Protein AF-A0A9D4HZN7-F1 (afdb_monomer_lite)

Secondary structure (DSSP, 8-state):
--HHHHGGG-S---S-S----B---STTS--------EEEEEESSEEEE--SEEES-EEEEEESSEEEE--SEEES-EEEEEESSEEEE--SEEES-EEEEEESSEEEE--SEEES-EEEEEEEEEEE--SEEES-EEEEEEEEEEEE--SEEES-EEEEEESSEEEE--SEEES-EEEEEESSEEEE--SEEES-EEEEEESSEEEEEESEEES-EEEEEESSEEEEEES-EES-EEEEEESSEEEEEEEEEES-EEEEEESSEEEEEEEEEES---EEEESSS-EEE--B--SSPP-EEE-TT-EE-----SSSPP-EEEPTT-EEPPP---

Radius of gyration: 26.32 Å; chains: 1; bounding box: 61×37×88 Å

Sequence (334 aa):
MSMSELAQYLPQLNNRDFSRISISELDRHSPQLDIQDTFGMSMSRWLDIRRSSIFGTSAECRCQSWLSFRPSSIFGTLSECRCHIWLDIRPRSMFGTSAECRCQSWLDIRPSSIFRTSAECRCKMAHIRPSSIFGTSAEYRNQSWLSFRPSSIFGTLSECRLQIWLDIRPSSIFGTSAECRCQSWLDIRPSSIFRTSAECRCQRWLDIRRSSIFGTNSECRCQSRLDIRPSSIIGTFAECRCQSWLNIRLSSIIGTFPEYRCQSWIDIRPSSIFRTRSECRCQDGSIFAVARYSGLVPNLDVRAGSAFAPARYSGLYPNVDFRSGSTFAPDRYS

Structure (mmCIF, N/CA/C/O backbone):
data_AF-A0A9D4HZN7-F1
#
_entry.id   AF-A0A9D4HZN7-F1
#
loop_
_atom_site.group_PDB
_atom_site.id
_atom_site.type_symbol
_atom_site.label_atom_id
_atom_site.label_alt_id
_atom_site.label_comp_id
_atom_site.label_asym_id
_atom_site.label_entity_id
_atom_site.label_seq_id
_atom_site.pdbx_PDB_ins_code
_atom_site.Cartn_x
_atom_site.Cartn_y
_atom_site.Cartn_z
_atom_site.occupancy
_atom_site.B_iso_or_equiv
_atom_site.auth_seq_id
_atom_site.auth_comp_id
_atom_site.auth_asym_id
_atom_site.auth_atom_id
_atom_site.pdbx_PDB_model_num
ATOM 1 N N . MET A 1 1 ? -19.963 7.140 44.402 1.00 38.25 1 MET A N 1
ATOM 2 C CA . MET A 1 1 ? -20.070 5.672 44.480 1.00 38.25 1 MET A CA 1
ATOM 3 C C . MET A 1 1 ? -18.675 5.161 44.777 1.00 38.25 1 MET A C 1
ATOM 5 O O . MET A 1 1 ? -17.787 5.338 43.947 1.00 38.25 1 MET A O 1
ATOM 9 N N . SER A 1 2 ? -18.426 4.735 46.011 1.00 28.44 2 SER A N 1
ATOM 10 C CA . SER A 1 2 ? -17.087 4.339 46.464 1.00 28.44 2 SER A CA 1
ATOM 11 C C . SER A 1 2 ? -16.771 2.906 46.027 1.00 28.44 2 SER A C 1
ATOM 13 O O . SER A 1 2 ? -17.668 2.089 45.847 1.00 28.44 2 SER A O 1
ATOM 15 N N . MET A 1 3 ? -15.480 2.579 45.899 1.00 27.20 3 MET A N 1
ATOM 16 C CA . MET A 1 3 ? -14.966 1.233 45.570 1.00 27.20 3 MET A CA 1
ATOM 17 C C . MET A 1 3 ? -15.541 0.100 46.444 1.00 27.20 3 MET A C 1
ATOM 19 O O . MET A 1 3 ? -15.553 -1.057 46.030 1.00 27.20 3 MET A O 1
ATOM 23 N N . SER A 1 4 ? -16.055 0.425 47.632 1.00 32.47 4 SER A N 1
ATOM 24 C CA . SER A 1 4 ? -16.733 -0.511 48.532 1.00 32.47 4 SER A CA 1
ATOM 25 C C . SER A 1 4 ? -18.094 -1.002 48.018 1.00 32.47 4 SER A C 1
ATOM 27 O O . SER A 1 4 ? -18.494 -2.110 48.360 1.00 32.47 4 SER A O 1
ATOM 29 N N . GLU A 1 5 ? -18.792 -0.231 47.179 1.00 34.09 5 GLU A N 1
ATOM 30 C CA . GLU A 1 5 ? -20.124 -0.592 46.663 1.00 34.09 5 GLU A CA 1
ATOM 31 C C . GLU A 1 5 ? -20.047 -1.493 45.415 1.00 34.09 5 GLU A C 1
ATOM 33 O O . GLU A 1 5 ? -20.947 -2.293 45.171 1.00 34.09 5 GLU A O 1
ATOM 38 N N . LEU A 1 6 ? -18.943 -1.447 44.654 1.00 35.62 6 LEU A N 1
ATOM 39 C CA . LEU A 1 6 ? -18.734 -2.298 43.470 1.00 35.62 6 LEU A CA 1
ATOM 40 C C . LEU A 1 6 ? -18.262 -3.720 43.811 1.00 35.62 6 LEU A C 1
ATOM 42 O O . LEU A 1 6 ? -18.524 -4.653 43.053 1.00 35.62 6 LEU A O 1
ATOM 46 N N . ALA A 1 7 ? -17.611 -3.914 44.962 1.00 37.34 7 ALA A N 1
ATOM 47 C CA . ALA A 1 7 ? -17.168 -5.234 45.412 1.00 37.34 7 ALA A CA 1
ATOM 48 C C . ALA A 1 7 ? -18.333 -6.145 45.852 1.00 37.34 7 ALA A C 1
ATOM 50 O O . ALA A 1 7 ? -18.189 -7.366 45.855 1.00 37.34 7 ALA A O 1
ATOM 51 N N . GLN A 1 8 ? -19.498 -5.576 46.182 1.00 32.75 8 GLN A N 1
ATOM 52 C CA . GLN A 1 8 ? -20.657 -6.334 46.671 1.00 32.75 8 GLN A CA 1
ATOM 53 C C . GLN A 1 8 ? -21.534 -6.943 45.563 1.00 32.75 8 GLN A C 1
ATOM 55 O O . GLN A 1 8 ? -22.384 -7.776 45.861 1.00 32.75 8 GLN A O 1
ATOM 60 N N . TYR A 1 9 ? -21.293 -6.614 44.288 1.00 33.25 9 TYR A N 1
ATOM 61 C CA . TYR A 1 9 ? -22.005 -7.211 43.144 1.00 33.25 9 TYR A CA 1
ATOM 62 C C . TYR A 1 9 ? -21.253 -8.369 42.466 1.00 33.25 9 TYR A C 1
ATOM 64 O O . TYR A 1 9 ? -21.704 -8.895 41.449 1.00 33.25 9 TYR A O 1
ATOM 72 N N . LEU A 1 10 ? -20.119 -8.800 43.028 1.00 40.56 10 LEU A N 1
ATOM 73 C CA . LEU A 1 10 ? -19.429 -10.030 42.631 1.00 40.56 10 LEU A CA 1
ATOM 74 C C . LEU A 1 10 ? -19.743 -11.144 43.636 1.00 40.56 10 LEU A C 1
ATOM 76 O O . LEU A 1 10 ? -18.904 -11.500 44.463 1.00 40.56 10 LEU A O 1
ATOM 80 N N . PRO A 1 11 ? -20.962 -11.703 43.582 1.00 38.75 11 PRO A N 1
ATOM 81 C CA . PRO A 1 11 ? -21.011 -13.142 43.334 1.00 38.75 11 PRO A CA 1
ATOM 82 C C . PRO A 1 11 ? -22.221 -13.596 42.493 1.00 38.75 11 PRO A C 1
ATOM 84 O O . PRO A 1 11 ? -23.332 -13.101 42.634 1.00 38.75 11 PRO A O 1
ATOM 87 N N . GLN A 1 12 ? -21.997 -14.667 41.723 1.00 34.50 12 GLN A N 1
ATOM 88 C CA . GLN A 1 12 ? -22.992 -15.528 41.060 1.00 34.50 12 GLN A CA 1
ATOM 89 C C . GLN A 1 12 ? -23.466 -15.129 39.653 1.00 34.50 12 GLN A C 1
ATOM 91 O O . GLN A 1 12 ? -24.622 -14.790 39.430 1.00 34.50 12 GLN A O 1
ATOM 96 N N . LEU A 1 13 ? -22.615 -15.360 38.651 1.00 33.44 13 LEU A N 1
ATOM 97 C CA . LEU A 1 13 ? -23.109 -15.805 37.345 1.00 33.44 13 LEU A CA 1
ATOM 98 C C . LEU A 1 13 ? -22.570 -17.205 37.073 1.00 33.44 13 LEU A C 1
ATOM 100 O O . LEU A 1 13 ? -21.473 -17.414 36.558 1.00 33.44 13 LEU A O 1
ATOM 104 N N . ASN A 1 14 ? -23.376 -18.160 37.527 1.00 31.67 14 ASN A N 1
ATOM 105 C CA . ASN A 1 14 ? -23.276 -19.570 37.213 1.00 31.67 14 ASN A CA 1
ATOM 106 C C . ASN A 1 14 ? -23.417 -19.777 35.696 1.00 31.67 14 ASN A C 1
ATOM 108 O O . ASN A 1 14 ? -24.091 -19.012 35.009 1.00 31.67 14 ASN A O 1
ATOM 112 N N . ASN A 1 15 ? -22.789 -20.840 35.198 1.00 35.81 15 ASN A N 1
ATOM 113 C CA . ASN A 1 15 ? -22.897 -21.339 33.828 1.00 35.81 15 ASN A CA 1
ATOM 114 C C . ASN A 1 15 ? -24.331 -21.256 33.268 1.00 35.81 15 ASN A C 1
ATOM 116 O O . ASN A 1 15 ? -25.150 -22.103 33.622 1.00 35.81 15 ASN A O 1
ATOM 120 N N . ARG A 1 16 ? -24.608 -20.293 32.375 1.00 28.00 16 ARG A N 1
ATOM 121 C CA . ARG A 1 16 ? -25.430 -20.411 31.148 1.00 28.00 16 ARG A CA 1
ATOM 122 C C . ARG A 1 16 ? -25.636 -19.032 30.496 1.00 28.00 16 ARG A C 1
ATOM 124 O O . ARG A 1 16 ? -26.130 -18.107 31.119 1.00 28.00 16 ARG A O 1
ATOM 131 N N . ASP A 1 17 ? -25.236 -18.968 29.226 1.00 34.00 17 ASP A N 1
ATOM 132 C CA . ASP A 1 17 ? -25.767 -18.141 28.135 1.00 34.00 17 ASP A CA 1
ATOM 133 C C . ASP A 1 17 ? -25.688 -16.589 28.181 1.00 34.00 17 ASP A C 1
ATOM 135 O O . ASP A 1 17 ? -26.395 -15.892 28.893 1.00 34.00 17 ASP A O 1
ATOM 139 N N . PHE A 1 18 ? -24.840 -16.064 27.277 1.00 35.47 18 PHE A N 1
ATOM 140 C CA . PHE A 1 18 ? -24.786 -14.697 26.718 1.00 35.47 18 PHE A CA 1
ATOM 141 C C . PHE A 1 18 ? -24.670 -13.487 27.672 1.00 35.47 18 PHE A C 1
ATOM 143 O O . PHE A 1 18 ? -25.511 -12.592 27.660 1.00 35.47 18 PHE A O 1
ATOM 150 N N . SER A 1 19 ? -23.539 -13.322 28.365 1.00 32.81 19 SER A N 1
ATOM 151 C CA . SER A 1 19 ? -23.185 -12.033 28.987 1.00 32.81 19 SER A CA 1
ATOM 152 C C . SER A 1 19 ? -22.473 -11.089 28.000 1.00 32.81 19 SER A C 1
ATOM 154 O O . SER A 1 19 ? -21.248 -11.021 27.912 1.00 32.81 19 SER A O 1
ATOM 156 N N . ARG A 1 20 ? -23.253 -10.323 27.227 1.00 35.12 20 ARG A N 1
ATOM 157 C CA . ARG A 1 20 ? -22.764 -9.136 26.505 1.00 35.12 20 ARG A CA 1
ATOM 158 C C . ARG A 1 20 ? -22.715 -7.964 27.488 1.00 35.12 20 ARG A C 1
ATOM 160 O O . ARG A 1 20 ? -23.739 -7.339 27.728 1.00 35.12 20 ARG A O 1
ATOM 167 N N . ILE A 1 21 ? -21.544 -7.627 28.026 1.00 39.56 21 ILE A N 1
ATOM 168 C CA . ILE A 1 21 ? -21.373 -6.348 28.734 1.00 39.56 21 ILE A CA 1
ATOM 169 C C . ILE A 1 21 ? -21.039 -5.289 27.683 1.00 39.56 21 ILE A C 1
ATOM 171 O O . ILE A 1 21 ? -19.923 -5.235 27.175 1.00 39.56 21 ILE A O 1
ATOM 175 N N . SER A 1 22 ? -22.028 -4.478 27.310 1.00 35.50 22 SER A N 1
ATOM 176 C CA . SER A 1 22 ? -21.812 -3.214 26.604 1.00 35.50 22 SER A CA 1
ATOM 177 C C . SER A 1 22 ? -21.774 -2.114 27.660 1.00 35.50 22 SER A C 1
ATOM 179 O O . SER A 1 22 ? -22.796 -1.815 28.263 1.00 35.50 22 SER A O 1
ATOM 181 N N . ILE A 1 23 ? -20.602 -1.526 27.917 1.00 44.19 23 ILE A N 1
ATOM 182 C CA . ILE A 1 23 ? -20.507 -0.331 28.773 1.00 44.19 23 ILE A CA 1
ATOM 183 C C . ILE A 1 23 ? -21.004 0.860 27.942 1.00 44.19 23 ILE A C 1
ATOM 185 O O . ILE A 1 23 ? -20.204 1.612 27.397 1.00 44.19 23 ILE A O 1
ATOM 189 N N . SER A 1 24 ? -22.322 0.972 27.770 1.00 34.81 24 SER A N 1
ATOM 190 C CA . SER A 1 24 ? -22.990 2.079 27.070 1.00 34.81 24 SER A CA 1
ATOM 191 C C . SER A 1 24 ? -23.686 3.066 28.017 1.00 34.81 24 SER A C 1
ATOM 193 O O . SER A 1 24 ? -24.277 4.030 27.548 1.00 34.81 24 SER A O 1
ATOM 195 N N . GLU A 1 25 ? -23.630 2.856 29.337 1.00 30.48 25 GLU A N 1
ATOM 196 C CA . GLU A 1 25 ? -24.459 3.590 30.315 1.00 30.48 25 GLU A CA 1
ATOM 197 C C . GLU A 1 25 ? -23.710 4.586 31.218 1.00 30.48 25 GLU A C 1
ATOM 199 O O . GLU A 1 25 ? -24.285 5.100 32.170 1.00 30.48 25 GLU A O 1
ATOM 204 N N . LEU A 1 26 ? -22.459 4.938 30.907 1.00 37.25 26 LEU A N 1
ATOM 205 C CA . LEU A 1 26 ? -21.730 5.993 31.638 1.00 37.25 26 LEU A CA 1
ATOM 206 C C . LEU A 1 26 ? -21.851 7.395 31.009 1.00 37.25 26 LEU A C 1
ATOM 208 O O . LEU A 1 26 ? -21.334 8.356 31.563 1.00 37.25 26 LEU A O 1
ATOM 212 N N . ASP A 1 27 ? -22.577 7.539 29.896 1.00 33.44 27 ASP A N 1
ATOM 213 C CA . ASP A 1 27 ? -22.643 8.789 29.117 1.00 33.44 27 ASP A CA 1
ATOM 214 C C . ASP A 1 27 ? -23.714 9.797 29.586 1.00 33.44 27 ASP A C 1
ATOM 216 O O . ASP A 1 27 ? -23.931 10.802 28.910 1.00 33.44 27 ASP A O 1
ATOM 220 N N . ARG A 1 28 ? -24.416 9.585 30.714 1.00 30.58 28 ARG A N 1
ATOM 221 C CA . ARG A 1 28 ? -25.509 10.505 31.086 1.00 30.58 28 ARG A CA 1
ATOM 222 C C . ARG A 1 28 ? -25.121 11.703 31.943 1.00 30.58 28 ARG A C 1
ATOM 224 O O . ARG A 1 28 ? -25.909 12.639 31.959 1.00 30.58 28 ARG A O 1
ATOM 231 N N . HIS A 1 29 ? -23.965 11.740 32.598 1.00 26.94 29 HIS A N 1
ATOM 232 C CA . HIS A 1 29 ? -23.499 12.921 33.338 1.00 26.94 29 HIS A CA 1
ATOM 233 C C . HIS A 1 29 ? -21.981 13.051 33.172 1.00 26.94 29 HIS A C 1
ATOM 235 O O . HIS A 1 29 ? -21.225 12.348 33.838 1.00 26.94 29 HIS A O 1
ATOM 241 N N . SER A 1 30 ? -21.532 13.959 32.298 1.00 32.06 30 SER A N 1
ATOM 242 C CA . SER A 1 30 ? -20.156 14.458 32.360 1.00 32.06 30 SER A CA 1
ATOM 243 C C . SER A 1 30 ? -19.924 15.078 33.737 1.00 32.06 30 SER A C 1
ATOM 245 O O . SER A 1 30 ? -20.654 15.983 34.142 1.00 32.06 30 SER A O 1
ATOM 247 N N . PRO A 1 31 ? -18.847 14.672 34.404 1.00 30.48 31 PRO A N 1
ATOM 248 C CA . PRO A 1 31 ? -17.794 15.635 34.640 1.00 30.48 31 PRO A CA 1
ATOM 249 C C . PRO A 1 31 ? -16.550 15.206 33.868 1.00 30.48 31 PRO A C 1
ATOM 251 O O . PRO A 1 31 ? -16.318 14.021 33.631 1.00 30.48 31 PRO A O 1
ATOM 254 N N . GLN A 1 32 ? -15.766 16.198 33.450 1.00 31.53 32 GLN A N 1
ATOM 255 C CA . GLN A 1 32 ? -14.377 16.008 33.054 1.00 31.53 32 GLN A CA 1
ATOM 256 C C . GLN A 1 32 ? -13.676 15.228 34.167 1.00 31.53 32 GLN A C 1
ATOM 258 O O . GLN A 1 32 ? -13.344 15.771 35.215 1.00 31.53 32 GLN A O 1
ATOM 263 N N . LEU A 1 33 ? -13.535 13.928 33.960 1.00 27.56 33 LEU A N 1
ATOM 264 C CA . LEU A 1 33 ? -12.832 13.032 34.851 1.00 27.56 33 LEU A CA 1
ATOM 265 C C . LEU A 1 33 ? -11.443 12.863 34.242 1.00 27.56 33 LEU A C 1
ATOM 267 O O . LEU A 1 33 ? -11.193 11.959 33.448 1.00 27.56 33 LEU A O 1
ATOM 271 N N . ASP A 1 34 ? -10.570 13.814 34.581 1.00 30.53 34 ASP A N 1
ATOM 272 C CA . ASP A 1 34 ? -9.124 13.606 34.568 1.00 30.53 34 ASP A CA 1
ATOM 273 C C . ASP A 1 34 ? -8.849 12.503 35.594 1.00 30.53 34 ASP A C 1
ATOM 275 O O . ASP A 1 34 ? -8.804 12.751 36.799 1.00 30.53 34 ASP A O 1
ATOM 279 N N . ILE A 1 35 ? -8.759 11.255 35.134 1.00 29.94 35 ILE A N 1
ATOM 280 C CA . ILE A 1 35 ? -8.395 10.135 35.998 1.00 29.94 35 ILE A CA 1
ATOM 281 C C . ILE A 1 35 ? -7.317 9.312 35.317 1.00 29.94 35 ILE A C 1
ATOM 283 O O . ILE A 1 35 ? -7.505 8.764 34.231 1.00 29.94 35 ILE A O 1
ATOM 287 N N . GLN A 1 36 ? -6.195 9.189 36.017 1.00 33.34 36 GLN A N 1
ATOM 288 C CA . GLN A 1 36 ? -5.137 8.215 35.777 1.00 33.34 36 GLN A CA 1
ATOM 289 C C . GLN A 1 36 ? -5.617 6.803 36.162 1.00 33.34 36 GLN A C 1
ATOM 291 O O . GLN A 1 36 ? -4.979 6.107 36.950 1.00 33.34 36 GLN A O 1
ATOM 296 N N . ASP A 1 37 ? -6.770 6.372 35.653 1.00 45.00 37 ASP A N 1
ATOM 297 C CA . ASP A 1 37 ? -7.319 5.061 35.980 1.00 45.00 37 ASP A CA 1
ATOM 298 C C . ASP A 1 37 ? -6.656 3.985 35.119 1.00 45.00 37 ASP A C 1
ATOM 300 O O . ASP A 1 37 ? -6.665 4.027 33.883 1.00 45.00 37 ASP A O 1
ATOM 304 N N . THR A 1 38 ? -6.081 2.987 35.789 1.00 49.41 38 THR A N 1
ATOM 305 C CA . THR A 1 38 ? -5.733 1.711 35.161 1.00 49.41 38 THR A CA 1
ATOM 306 C C . THR A 1 38 ? -6.979 0.834 35.171 1.00 49.41 38 THR A C 1
ATOM 308 O O . THR A 1 38 ? -7.481 0.504 36.244 1.00 49.41 38 THR A O 1
ATOM 311 N N . PHE A 1 39 ? -7.492 0.439 34.004 1.00 64.00 39 PHE A N 1
ATOM 312 C CA . PHE A 1 39 ? -8.645 -0.462 33.919 1.00 64.00 39 PHE A CA 1
ATOM 313 C C . PHE A 1 39 ? -8.267 -1.768 33.217 1.00 64.00 39 PHE A C 1
ATOM 315 O O . PHE A 1 39 ? -7.867 -1.771 32.051 1.00 64.00 39 PHE A O 1
ATOM 322 N N . GLY A 1 40 ? -8.402 -2.882 33.941 1.00 57.16 40 GLY A N 1
ATOM 323 C CA . GLY A 1 40 ? -8.182 -4.235 33.436 1.00 57.16 40 GLY A CA 1
ATOM 324 C C . GLY A 1 40 ? -9.507 -4.957 33.202 1.00 57.16 40 GLY A C 1
ATOM 325 O O . GLY A 1 40 ? -10.250 -5.210 34.146 1.00 57.16 40 GLY A O 1
ATOM 326 N N . MET A 1 41 ? -9.802 -5.326 31.955 1.00 70.62 41 MET A N 1
ATOM 327 C CA . MET A 1 41 ? -10.969 -6.139 31.595 1.00 70.62 41 MET A CA 1
ATOM 328 C C . MET A 1 41 ? -10.526 -7.521 31.134 1.00 70.62 41 MET A C 1
ATOM 330 O O . MET A 1 41 ? -9.767 -7.644 30.175 1.00 70.62 41 MET A O 1
ATOM 334 N N . SER A 1 42 ? -11.044 -8.569 31.771 1.00 68.44 42 SER A N 1
ATOM 335 C CA . SER A 1 42 ? -10.831 -9.956 31.352 1.00 68.44 42 SER A CA 1
ATOM 336 C C . SER A 1 42 ? -12.174 -10.661 31.198 1.00 68.44 42 SER A C 1
ATOM 338 O O . SER A 1 42 ? -12.985 -10.655 32.120 1.00 68.44 42 SER A O 1
ATOM 340 N N . MET A 1 43 ? -12.419 -11.260 30.034 1.00 69.00 43 MET A N 1
ATOM 341 C CA . MET A 1 43 ? -13.641 -12.016 29.735 1.00 69.00 43 MET A CA 1
ATOM 342 C C . MET A 1 43 ? -13.298 -13.359 29.094 1.00 69.00 43 MET A C 1
ATOM 344 O O . MET A 1 43 ? -12.424 -13.462 28.232 1.00 69.00 43 MET A O 1
ATOM 348 N N . SER A 1 44 ? -14.028 -14.408 29.471 1.00 67.50 44 SER A N 1
ATOM 349 C CA . SER A 1 44 ? -13.759 -15.773 29.004 1.00 67.50 44 SER A CA 1
ATOM 350 C C . SER A 1 44 ? -14.131 -16.013 27.540 1.00 67.50 44 SER A C 1
ATOM 352 O O . SER A 1 44 ? -13.651 -16.980 26.961 1.00 67.50 44 SER A O 1
ATOM 354 N N . ARG A 1 45 ? -14.962 -15.165 26.916 1.00 77.56 45 ARG A N 1
ATOM 355 C CA . ARG A 1 45 ? -15.463 -15.417 25.554 1.00 77.56 45 ARG A CA 1
ATOM 356 C C . ARG A 1 45 ? -15.493 -14.162 24.680 1.00 77.56 45 ARG A C 1
ATOM 358 O O . ARG A 1 45 ? -14.769 -14.114 23.691 1.00 77.56 45 ARG A O 1
ATOM 365 N N . TRP A 1 46 ? -16.254 -13.137 25.057 1.00 80.56 46 TRP A N 1
ATOM 366 C CA . TRP A 1 46 ? -16.440 -11.924 24.251 1.00 80.56 46 TRP A CA 1
ATOM 367 C C . TRP A 1 46 ? -16.256 -10.666 25.098 1.00 80.56 46 TRP A C 1
ATOM 369 O O . TRP A 1 46 ? -16.739 -10.619 26.223 1.00 80.56 46 TRP A O 1
ATOM 379 N N . LEU A 1 47 ? -15.605 -9.643 24.547 1.00 82.56 47 LEU A N 1
ATOM 380 C CA . LEU A 1 47 ? -15.482 -8.313 25.143 1.00 82.56 47 LEU A CA 1
ATOM 381 C C . LEU A 1 47 ? -15.792 -7.249 24.079 1.00 82.56 47 LEU A C 1
ATOM 383 O O . LEU A 1 47 ? -15.169 -7.244 23.020 1.00 82.56 47 LEU A O 1
ATOM 387 N N . ASP A 1 48 ? -16.758 -6.362 24.328 1.00 84.06 48 ASP A N 1
ATOM 388 C CA . ASP A 1 48 ? -17.107 -5.260 23.416 1.00 84.06 48 ASP A CA 1
ATOM 389 C C . ASP A 1 48 ? -17.068 -3.928 24.169 1.00 84.06 48 ASP A C 1
ATOM 391 O O . ASP A 1 48 ? -17.894 -3.662 25.041 1.00 84.06 48 ASP A O 1
ATOM 395 N N . ILE A 1 49 ? -16.091 -3.090 23.836 1.00 81.69 49 ILE A N 1
ATOM 396 C CA . ILE A 1 49 ? -15.862 -1.794 24.468 1.00 81.69 49 ILE A CA 1
ATOM 397 C C . ILE A 1 49 ? -16.281 -0.706 23.487 1.00 81.69 49 ILE A C 1
ATOM 399 O O . ILE A 1 49 ? -15.655 -0.509 22.444 1.00 81.69 49 ILE A O 1
ATOM 403 N N . ARG A 1 50 ? -17.334 0.030 23.847 1.00 80.00 50 ARG A N 1
ATOM 404 C CA . ARG A 1 50 ? -17.886 1.140 23.064 1.00 80.00 50 ARG A CA 1
ATOM 405 C C . ARG A 1 50 ? -18.049 2.362 23.955 1.00 80.00 50 ARG A C 1
ATOM 407 O O . ARG A 1 50 ? -19.130 2.609 24.471 1.00 80.00 50 ARG A O 1
ATOM 414 N N . ARG A 1 51 ? -16.958 3.094 24.171 1.00 72.75 51 ARG A N 1
ATOM 415 C CA . ARG A 1 51 ? -16.987 4.356 24.923 1.00 72.75 51 ARG A CA 1
ATOM 416 C C . ARG A 1 51 ? -17.072 5.553 23.986 1.00 72.75 51 ARG A C 1
ATOM 418 O O . ARG A 1 51 ? -16.526 5.526 22.885 1.00 72.75 51 ARG A O 1
ATOM 425 N N . SER A 1 52 ? -17.706 6.630 24.427 1.00 73.69 52 SER A N 1
ATOM 426 C CA . SER A 1 52 ? -17.668 7.904 23.712 1.00 73.69 52 SER A CA 1
ATOM 427 C C . SER A 1 52 ? -16.220 8.367 23.522 1.00 73.69 52 SER A C 1
ATOM 429 O O . SER A 1 52 ? -15.811 8.644 22.397 1.00 73.69 52 SER A O 1
ATOM 431 N N . SER A 1 53 ? -15.388 8.351 24.564 1.00 77.88 53 SER A N 1
ATOM 432 C CA . SER A 1 53 ? -13.941 8.592 24.461 1.00 77.88 53 SER A CA 1
ATOM 433 C C . SER A 1 53 ? -13.154 7.945 25.607 1.00 77.88 53 SER A C 1
ATOM 435 O O . SER A 1 53 ? -13.724 7.578 26.633 1.00 77.88 53 SER A O 1
ATOM 437 N N . ILE A 1 54 ? -11.845 7.772 25.413 1.00 79.25 54 ILE A N 1
ATOM 438 C CA . ILE A 1 54 ? -10.901 7.250 26.412 1.00 79.25 54 ILE A CA 1
ATOM 439 C C . ILE A 1 54 ? -9.707 8.211 26.491 1.00 79.25 54 ILE A C 1
ATOM 441 O O . ILE A 1 54 ? -9.123 8.536 25.456 1.00 79.25 54 ILE A O 1
ATOM 445 N N . PHE A 1 55 ? -9.352 8.663 27.696 1.00 78.31 55 PHE A N 1
ATOM 446 C CA . PHE A 1 55 ? -8.330 9.688 27.933 1.00 78.31 55 PHE A CA 1
ATOM 447 C C . PHE A 1 55 ? -7.373 9.277 29.049 1.00 78.31 55 PHE A C 1
ATOM 449 O O . PHE A 1 55 ? -7.836 8.827 30.087 1.00 78.31 55 PHE A O 1
ATOM 456 N N . GLY A 1 56 ? -6.064 9.473 28.856 1.00 64.50 56 GLY A N 1
ATOM 457 C CA . GLY A 1 56 ? -5.073 9.485 29.947 1.00 64.50 56 GLY A CA 1
ATOM 458 C C . GLY A 1 56 ? -4.936 8.185 30.751 1.00 64.50 56 GLY A C 1
ATOM 459 O O . GLY A 1 56 ? -4.372 8.195 31.841 1.00 64.50 56 GLY A O 1
ATOM 460 N N . THR A 1 57 ? -5.458 7.073 30.233 1.00 70.94 57 THR A N 1
ATOM 461 C CA . THR A 1 57 ? -5.576 5.807 30.965 1.00 70.94 57 THR A CA 1
ATOM 462 C C . THR A 1 57 ? -4.548 4.771 30.531 1.00 70.94 57 THR A C 1
ATOM 464 O O . THR A 1 57 ? -4.116 4.748 29.372 1.00 70.94 57 THR A O 1
ATOM 467 N N . SER A 1 58 ? -4.274 3.823 31.428 1.00 73.94 58 SER A N 1
ATOM 468 C CA . SER A 1 58 ? -3.735 2.511 31.065 1.00 73.94 58 SER A CA 1
ATOM 469 C C . SER A 1 58 ? -4.887 1.511 30.924 1.00 73.94 58 SER A C 1
ATOM 471 O O . SER A 1 58 ? -5.679 1.336 31.851 1.00 73.94 58 SER A O 1
ATOM 473 N N . ALA A 1 59 ? -5.024 0.879 29.760 1.00 75.69 59 ALA A N 1
ATOM 474 C CA . ALA A 1 59 ? -6.106 -0.056 29.466 1.00 75.69 59 ALA A CA 1
ATOM 475 C C . ALA A 1 59 ? -5.553 -1.438 29.103 1.00 75.69 59 ALA A C 1
ATOM 477 O O . ALA A 1 59 ? -4.955 -1.615 28.042 1.00 75.69 59 ALA A O 1
ATOM 478 N N . GLU A 1 60 ? -5.826 -2.438 29.939 1.00 80.88 60 GLU A N 1
ATOM 479 C CA . GLU A 1 60 ? -5.533 -3.840 29.637 1.00 80.88 60 GLU A CA 1
ATOM 480 C C . GLU A 1 60 ? -6.825 -4.587 29.311 1.00 80.88 60 GLU A C 1
ATOM 482 O O . GLU A 1 60 ? -7.727 -4.698 30.138 1.00 80.88 60 GLU A O 1
ATOM 487 N N . CYS A 1 61 ? -6.920 -5.146 28.108 1.00 80.56 61 CYS A N 1
ATOM 488 C CA . CYS A 1 61 ? -8.094 -5.888 27.664 1.00 80.56 61 CYS A CA 1
ATOM 489 C C . CYS A 1 61 ? -7.697 -7.309 27.257 1.00 80.56 61 CYS A C 1
ATOM 491 O O . CYS A 1 61 ? -6.857 -7.500 26.376 1.00 80.56 61 CYS A O 1
ATOM 493 N N . ARG A 1 62 ? -8.309 -8.318 27.884 1.00 81.31 62 ARG A N 1
ATOM 494 C CA . ARG A 1 62 ? -8.023 -9.740 27.653 1.00 81.31 62 ARG A CA 1
ATOM 495 C C . ARG A 1 62 ? -9.298 -10.521 27.329 1.00 81.31 62 ARG A C 1
ATOM 497 O O . ARG A 1 62 ? -10.302 -10.424 28.032 1.00 81.31 62 ARG A O 1
ATOM 504 N N . CYS A 1 63 ? -9.241 -11.336 26.281 1.00 79.38 63 CYS A N 1
ATOM 505 C CA . CYS A 1 63 ? -10.306 -12.260 25.884 1.00 79.38 63 CYS A CA 1
ATOM 506 C C . CYS A 1 63 ? -9.750 -13.569 25.339 1.00 79.38 63 CYS A C 1
ATOM 508 O O . CYS A 1 63 ? -8.651 -13.616 24.785 1.00 79.38 63 CYS A O 1
ATOM 510 N N . GLN A 1 64 ? -10.550 -14.632 25.417 1.00 81.25 64 GLN A N 1
ATOM 511 C CA . GLN A 1 64 ? -10.259 -15.848 24.660 1.00 81.25 64 GLN A CA 1
ATOM 512 C C . GLN A 1 64 ? -10.762 -15.713 23.222 1.00 81.25 64 GLN A C 1
ATOM 514 O O . GLN A 1 64 ? -9.968 -15.719 22.293 1.00 81.25 64 GLN A O 1
ATOM 519 N N . SER A 1 65 ? -12.064 -15.547 22.986 1.00 85.00 65 SER A N 1
ATOM 520 C CA . SER A 1 65 ? -12.571 -15.611 21.610 1.00 85.00 65 SER A CA 1
ATOM 521 C C . SER A 1 65 ? -12.492 -14.268 20.892 1.00 85.00 65 SER A C 1
ATOM 523 O O . SER A 1 65 ? -11.837 -14.168 19.861 1.00 85.00 65 SER A O 1
ATOM 525 N N . TRP A 1 66 ? -13.133 -13.225 21.407 1.00 86.12 66 TRP A N 1
ATOM 526 C CA . TRP A 1 66 ? -13.324 -12.007 20.622 1.00 86.12 66 TRP A CA 1
ATOM 527 C C . TRP A 1 66 ? -13.217 -10.741 21.460 1.00 86.12 66 TRP A C 1
ATOM 529 O O . TRP A 1 66 ? -13.837 -10.646 22.520 1.00 86.12 66 TRP A O 1
ATOM 539 N N . LEU A 1 67 ? -12.505 -9.741 20.940 1.00 87.56 67 LEU A N 1
ATOM 540 C CA . LEU A 1 67 ? -12.502 -8.380 21.469 1.00 87.56 67 LEU A CA 1
ATOM 541 C C . LEU A 1 67 ? -12.783 -7.379 20.367 1.00 87.56 67 LEU A C 1
ATOM 543 O O . LEU A 1 67 ? -12.104 -7.340 19.346 1.00 87.56 67 LEU A O 1
ATOM 547 N N . SER A 1 68 ? -13.800 -6.565 20.615 1.00 88.56 68 SER A N 1
ATOM 548 C CA . SER A 1 68 ? -14.182 -5.408 19.820 1.00 88.56 68 SER A CA 1
ATOM 549 C C . SER A 1 68 ? -13.896 -4.154 20.642 1.00 88.56 68 SER A C 1
ATOM 551 O O . SER A 1 68 ? -14.457 -3.967 21.718 1.00 88.56 68 SER A O 1
ATOM 553 N N . PHE A 1 69 ? -13.004 -3.303 20.150 1.00 85.44 69 PHE A N 1
ATOM 554 C CA . PHE A 1 69 ? -12.604 -2.047 20.768 1.00 85.44 69 PHE A CA 1
ATOM 555 C C . PHE A 1 69 ? -12.962 -0.898 19.836 1.00 85.44 69 PHE A C 1
ATOM 557 O O . PHE A 1 69 ? -12.284 -0.633 18.841 1.00 85.44 69 PHE A O 1
ATOM 564 N N . ARG A 1 70 ? -14.086 -0.242 20.118 1.00 87.94 70 ARG A N 1
ATOM 565 C CA . ARG A 1 70 ? -14.681 0.777 19.247 1.00 87.94 70 ARG A CA 1
ATOM 566 C C . ARG A 1 70 ? -15.076 2.039 20.013 1.00 87.94 70 ARG A C 1
ATOM 568 O O . ARG A 1 70 ? -16.242 2.435 19.957 1.00 87.94 70 ARG A O 1
ATOM 575 N N . PRO A 1 71 ? -14.158 2.669 20.763 1.00 83.69 71 PRO A N 1
ATOM 576 C CA . PRO A 1 71 ? -14.449 3.976 21.323 1.00 83.69 71 PRO A CA 1
ATOM 577 C C . PRO A 1 71 ? -14.501 5.040 20.217 1.00 83.69 71 PRO A C 1
ATOM 579 O O . PRO A 1 71 ? -13.865 4.864 19.184 1.00 83.69 71 PRO A O 1
ATOM 582 N N . SER A 1 72 ? -15.201 6.165 20.386 1.00 84.12 72 SER A N 1
ATOM 583 C CA . SER A 1 72 ? -15.146 7.193 19.329 1.00 84.12 72 SER A CA 1
ATOM 584 C C . SER A 1 72 ? -13.745 7.793 19.242 1.00 84.12 72 SER A C 1
ATOM 586 O O . SER A 1 72 ? -13.189 7.845 18.155 1.00 84.12 72 SER A O 1
ATOM 588 N N . SER A 1 73 ? -13.119 8.144 20.363 1.00 84.06 73 SER A N 1
ATOM 589 C CA . SER A 1 73 ? -11.758 8.692 20.346 1.00 84.06 73 SER A CA 1
ATOM 590 C C . SER A 1 73 ? -10.892 8.140 21.472 1.00 84.06 73 SER A C 1
ATOM 592 O O . SER A 1 73 ? -11.401 7.788 22.537 1.00 84.06 73 SER A O 1
ATOM 594 N N . ILE A 1 74 ? -9.582 8.090 21.239 1.00 84.19 74 ILE A N 1
ATOM 595 C CA . ILE A 1 74 ? -8.583 7.651 22.216 1.00 84.19 74 ILE A CA 1
ATOM 596 C C . ILE A 1 74 ? -7.449 8.672 22.270 1.00 84.19 74 ILE A C 1
ATOM 598 O O . ILE A 1 74 ? -6.857 8.983 21.234 1.00 84.19 74 ILE A O 1
ATOM 602 N N . PHE A 1 75 ? -7.126 9.162 23.465 1.00 85.19 75 PHE A N 1
ATOM 603 C CA . PHE A 1 75 ? -6.119 10.199 23.672 1.00 85.19 75 PHE A CA 1
ATOM 604 C C . PHE A 1 75 ? -5.176 9.864 24.824 1.00 85.19 75 PHE A C 1
ATOM 606 O O . PHE A 1 75 ? -5.621 9.645 25.949 1.00 85.19 75 PHE A O 1
ATOM 613 N N . GLY A 1 76 ? -3.867 9.886 24.566 1.00 80.38 76 GLY A N 1
ATOM 614 C CA . GLY A 1 76 ? -2.861 9.795 25.630 1.00 80.38 76 GLY A CA 1
ATOM 615 C C . GLY A 1 76 ? -2.896 8.477 26.406 1.00 80.38 76 GLY A C 1
ATOM 616 O O . GLY A 1 76 ? -2.611 8.468 27.597 1.00 80.38 76 GLY A O 1
ATOM 617 N N . THR A 1 77 ? -3.312 7.380 25.768 1.00 81.50 77 THR A N 1
ATOM 618 C CA . THR A 1 77 ? -3.513 6.094 26.446 1.00 81.50 77 THR A CA 1
ATOM 619 C C . THR A 1 77 ? -2.376 5.121 26.189 1.00 81.50 77 THR A C 1
ATOM 621 O O . THR A 1 77 ? -1.911 4.987 25.052 1.00 81.50 77 THR A O 1
ATOM 624 N N . LEU A 1 78 ? -2.040 4.343 27.212 1.00 82.50 78 LEU A N 1
ATOM 625 C CA . LEU A 1 78 ? -1.311 3.087 27.064 1.00 82.50 78 LEU A CA 1
ATOM 626 C C . LEU A 1 78 ? -2.344 1.963 26.976 1.00 82.50 78 LEU A C 1
ATOM 628 O O . LEU A 1 78 ? -3.22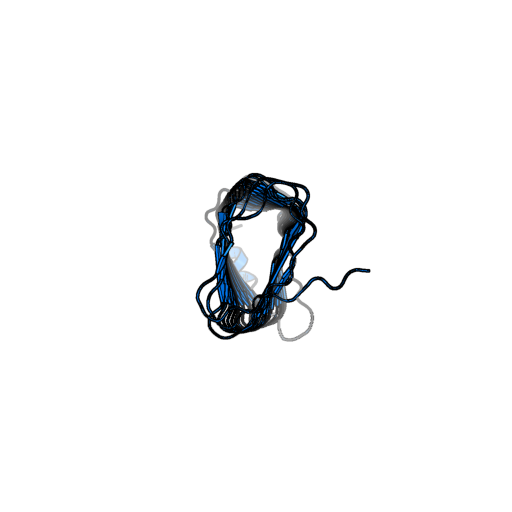1 1.864 27.827 1.00 82.50 78 LEU A O 1
ATOM 632 N N . SER A 1 79 ? -2.296 1.149 25.928 1.00 84.12 79 SER A N 1
ATOM 633 C CA . SER A 1 79 ? -3.287 0.095 25.712 1.00 84.12 79 SER A CA 1
ATOM 634 C C . SER A 1 79 ? -2.627 -1.230 25.370 1.00 84.12 79 SER A C 1
ATOM 636 O O . SER A 1 79 ? -1.832 -1.312 24.439 1.00 84.12 79 SER A O 1
ATOM 638 N N . GLU A 1 80 ? -3.000 -2.280 26.094 1.00 88.06 80 GLU A N 1
ATOM 639 C CA . GLU A 1 80 ? -2.642 -3.657 25.780 1.00 88.06 80 GLU A CA 1
ATOM 640 C C . GLU A 1 80 ? -3.906 -4.467 25.506 1.00 88.06 80 GLU A C 1
ATOM 642 O O . GLU A 1 80 ? -4.701 -4.752 26.402 1.00 88.06 80 GLU A O 1
ATOM 647 N N . CYS A 1 81 ? -4.091 -4.884 24.258 1.00 86.56 81 CYS A N 1
ATOM 648 C CA . CYS A 1 81 ? -5.205 -5.729 23.848 1.00 86.56 81 CYS A CA 1
ATOM 649 C C . CYS A 1 81 ? -4.699 -7.129 23.499 1.00 86.56 81 CYS A C 1
ATOM 651 O O . CYS A 1 81 ? -3.896 -7.303 22.579 1.00 86.56 81 CYS A O 1
ATOM 653 N N . ARG A 1 82 ? -5.194 -8.147 24.208 1.00 88.38 82 ARG A N 1
ATOM 654 C CA . ARG A 1 82 ? -4.853 -9.555 23.981 1.00 88.38 82 ARG A CA 1
ATOM 655 C C . ARG A 1 82 ? -6.112 -10.372 23.708 1.00 88.38 82 ARG A C 1
ATOM 657 O O . ARG A 1 82 ? -6.971 -10.480 24.579 1.00 88.38 82 ARG A O 1
ATOM 664 N N . CYS A 1 83 ? -6.198 -10.992 22.530 1.00 86.38 83 CYS A N 1
ATOM 665 C CA . CYS A 1 83 ? -7.260 -11.956 22.229 1.00 86.38 83 CYS A CA 1
ATOM 666 C C . CYS A 1 83 ? -6.750 -13.217 21.554 1.00 86.38 83 CYS A C 1
ATOM 668 O O . CYS A 1 83 ? -5.922 -13.132 20.661 1.00 86.38 83 CYS A O 1
ATOM 670 N N . HIS A 1 84 ? -7.264 -14.396 21.893 1.00 85.50 84 HIS A N 1
ATOM 671 C CA . HIS A 1 84 ? -6.801 -15.614 21.226 1.00 85.50 84 HIS A CA 1
ATOM 672 C C . HIS A 1 84 ? -7.258 -15.660 19.757 1.00 85.50 84 HIS A C 1
ATOM 674 O O . HIS A 1 84 ? -6.428 -15.788 18.855 1.00 85.50 84 HIS A O 1
ATOM 680 N N . ILE A 1 85 ? -8.557 -15.496 19.489 1.00 89.62 85 ILE A N 1
ATOM 681 C CA . ILE A 1 85 ? -9.094 -15.692 18.133 1.00 89.62 85 ILE A CA 1
ATOM 682 C C . ILE A 1 85 ? -9.158 -14.373 17.356 1.00 89.62 85 ILE A C 1
ATOM 684 O O . ILE A 1 85 ? -8.481 -14.245 16.337 1.00 89.62 85 ILE A O 1
ATOM 688 N N . TRP A 1 86 ? -9.941 -13.392 17.807 1.00 91.12 86 TRP A N 1
ATOM 689 C CA . TRP A 1 86 ? -10.228 -12.200 17.005 1.00 91.12 86 TRP A CA 1
ATOM 690 C C . TRP A 1 86 ? -10.108 -10.902 17.804 1.00 91.12 86 TRP A C 1
ATOM 692 O O . TRP A 1 86 ? -10.698 -10.763 18.874 1.00 91.12 86 TRP A O 1
ATOM 702 N N . LEU A 1 87 ? -9.358 -9.946 17.262 1.00 93.75 87 LEU A N 1
ATOM 703 C CA . LEU A 1 87 ? -9.159 -8.617 17.828 1.00 93.75 87 LEU A CA 1
ATOM 704 C C . LEU A 1 87 ? -9.523 -7.553 16.787 1.00 93.75 87 LEU A C 1
ATOM 706 O O . LEU A 1 87 ? -8.921 -7.500 15.718 1.00 93.75 87 LEU A O 1
ATOM 710 N N . ASP A 1 88 ? -10.488 -6.694 17.101 1.00 93.81 88 ASP A N 1
ATOM 711 C CA . ASP A 1 88 ? -10.961 -5.632 16.212 1.00 93.81 88 ASP A CA 1
ATOM 712 C C . ASP A 1 88 ? -10.957 -4.283 16.891 1.00 93.81 88 ASP A C 1
ATOM 714 O O . ASP A 1 88 ? -11.655 -4.059 17.874 1.00 93.81 88 ASP A O 1
ATOM 718 N N . ILE A 1 89 ? -10.165 -3.380 16.338 1.00 91.25 89 ILE A N 1
ATOM 719 C CA . ILE A 1 89 ? -9.877 -2.068 16.892 1.00 91.25 89 ILE A CA 1
ATOM 720 C C . ILE A 1 89 ? -10.332 -1.046 15.860 1.00 91.25 89 ILE A C 1
ATOM 722 O O . ILE A 1 89 ? -9.694 -0.837 14.825 1.00 91.25 89 ILE A O 1
ATOM 726 N N . ARG A 1 90 ? -11.472 -0.410 16.126 1.00 93.69 90 ARG A N 1
ATOM 727 C CA . ARG A 1 90 ? -12.075 0.586 15.228 1.00 93.69 90 ARG A CA 1
ATOM 728 C C . ARG A 1 90 ? -12.475 1.860 15.957 1.00 93.69 90 ARG A C 1
ATOM 730 O O . ARG A 1 90 ? -13.652 2.228 15.921 1.00 93.69 90 ARG A O 1
ATOM 737 N N . PRO A 1 91 ? -11.538 2.540 16.629 1.00 89.31 91 PRO A N 1
ATOM 738 C CA . PRO A 1 91 ? -11.836 3.862 17.127 1.00 89.31 91 PRO A CA 1
ATOM 739 C C . PRO A 1 91 ? -11.982 4.854 15.977 1.00 89.31 91 PRO A C 1
ATOM 741 O O . PRO A 1 91 ? -11.359 4.677 14.939 1.00 89.31 91 PRO A O 1
ATOM 744 N N . ARG A 1 92 ? -12.763 5.926 16.110 1.00 90.06 92 ARG A N 1
ATOM 745 C CA . ARG A 1 92 ? -12.783 6.955 15.051 1.00 90.06 92 ARG A CA 1
ATOM 746 C C . ARG A 1 92 ? -11.412 7.624 14.950 1.00 90.06 92 ARG A C 1
ATOM 748 O O . ARG A 1 92 ? -10.886 7.746 13.848 1.00 90.06 92 ARG A O 1
ATOM 755 N N . SER A 1 93 ? -10.810 7.990 16.078 1.00 89.75 93 SER A N 1
ATOM 756 C CA . SER A 1 93 ? -9.481 8.607 16.129 1.00 89.75 93 SER A CA 1
ATOM 757 C C . SER A 1 93 ? -8.623 8.074 17.278 1.00 89.75 93 SER A C 1
ATOM 759 O O . SER A 1 93 ? -9.124 7.740 18.351 1.00 89.75 93 SER A O 1
ATOM 761 N N . MET A 1 94 ? -7.309 8.021 17.050 1.00 91.12 94 MET A N 1
ATOM 762 C CA . MET A 1 94 ? -6.296 7.735 18.073 1.00 91.12 94 MET A CA 1
ATOM 763 C C . MET A 1 94 ? -5.224 8.821 18.048 1.00 91.12 94 MET A C 1
ATOM 765 O O . MET A 1 94 ? -4.694 9.133 16.979 1.00 91.12 94 MET A O 1
ATOM 769 N N . PHE A 1 95 ? -4.898 9.393 19.205 1.00 90.50 95 PHE A N 1
ATOM 770 C CA . PHE A 1 95 ? -3.919 10.467 19.333 1.00 90.50 95 PHE A CA 1
ATOM 771 C C . PHE A 1 95 ? -3.005 10.256 20.540 1.00 90.50 95 PHE A C 1
ATOM 773 O O . PHE A 1 95 ? -3.480 10.102 21.663 1.00 90.50 95 PHE A O 1
ATOM 780 N N . GLY A 1 96 ? -1.687 10.298 20.332 1.00 88.50 96 GLY A N 1
ATOM 781 C CA . GLY A 1 96 ? -0.739 10.204 21.448 1.00 88.50 96 GLY A CA 1
ATOM 782 C C . GLY A 1 96 ? -0.815 8.863 22.179 1.00 88.50 96 GLY A C 1
ATOM 783 O O . GLY A 1 96 ? -0.644 8.825 23.391 1.00 88.50 96 GLY A O 1
ATOM 784 N N . THR A 1 97 ? -1.169 7.785 21.474 1.00 88.56 97 THR A N 1
ATOM 785 C CA . THR A 1 97 ? -1.410 6.471 22.088 1.00 88.56 97 THR A CA 1
ATOM 786 C C . THR A 1 97 ? -0.197 5.556 21.949 1.00 88.56 97 THR A C 1
ATOM 788 O O . THR A 1 97 ? 0.521 5.626 20.952 1.00 88.56 97 THR A O 1
ATOM 791 N N . SER A 1 98 ? 0.025 4.684 22.929 1.00 92.00 98 SER A N 1
ATOM 792 C CA . SER A 1 98 ? 0.877 3.503 22.773 1.00 92.00 98 SER A CA 1
ATOM 793 C C . SER A 1 98 ? -0.014 2.268 22.814 1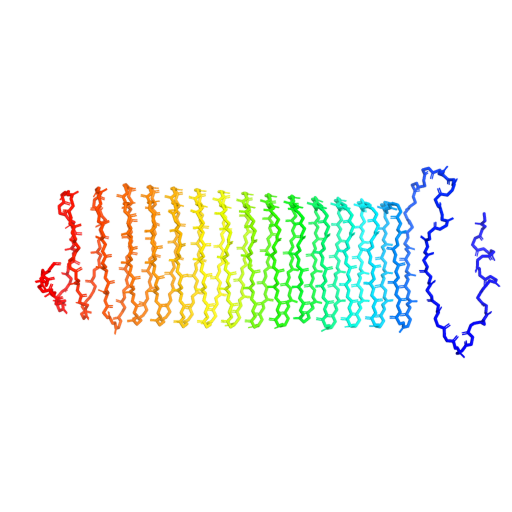.00 92.00 98 SER A C 1
ATOM 795 O O . SER A 1 98 ? -0.777 2.090 23.766 1.00 92.00 98 SER A O 1
ATOM 797 N N . ALA A 1 99 ? 0.024 1.447 21.770 1.00 90.25 99 ALA A N 1
ATOM 798 C CA . ALA A 1 99 ? -0.880 0.317 21.612 1.00 90.25 99 ALA A CA 1
ATOM 799 C C . ALA A 1 99 ? -0.121 -0.978 21.323 1.00 90.25 99 ALA A C 1
ATOM 801 O O . ALA A 1 99 ? 0.491 -1.128 20.267 1.00 90.25 99 ALA A O 1
ATOM 802 N N . GLU A 1 100 ? -0.238 -1.953 22.218 1.00 94.06 100 GLU A N 1
ATOM 803 C CA . GLU A 1 100 ? 0.181 -3.327 21.978 1.00 94.06 100 GLU A CA 1
ATOM 804 C C . GLU A 1 100 ? -1.030 -4.213 21.686 1.00 94.06 100 GLU A C 1
ATOM 806 O O . GLU A 1 100 ? -1.913 -4.409 22.520 1.00 94.06 100 GLU A O 1
ATOM 811 N N . CYS A 1 101 ? -1.059 -4.800 20.495 1.00 92.19 101 CYS A N 1
ATOM 812 C CA . CYS A 1 101 ? -2.132 -5.672 20.038 1.00 92.19 101 CYS A CA 1
ATOM 813 C C . CYS A 1 101 ? -1.576 -7.073 19.799 1.00 92.19 101 CYS A C 1
ATOM 815 O O . CYS A 1 101 ? -0.751 -7.282 18.906 1.00 92.19 101 CYS A O 1
ATOM 817 N N . ARG A 1 102 ? -2.031 -8.055 20.578 1.00 92.94 102 ARG A N 1
ATOM 818 C CA . ARG A 1 102 ? -1.599 -9.450 20.444 1.00 92.94 102 ARG A CA 1
ATOM 819 C C . ARG A 1 102 ? -2.791 -10.354 20.195 1.00 92.94 102 ARG A C 1
ATOM 821 O O . ARG A 1 102 ? -3.750 -10.358 20.965 1.00 92.94 102 ARG A O 1
ATOM 828 N N . CYS A 1 103 ? -2.702 -11.164 19.150 1.00 90.12 103 CYS A N 1
ATOM 829 C CA . CYS A 1 103 ? -3.681 -12.204 18.902 1.00 90.12 103 CYS A CA 1
ATOM 830 C C . CYS A 1 103 ? -3.088 -13.461 18.280 1.00 90.12 103 CYS A C 1
ATOM 832 O O . CYS A 1 103 ? -2.017 -13.408 17.686 1.00 90.12 103 CYS A O 1
ATOM 834 N N . GLN A 1 104 ? -3.750 -14.614 18.417 1.00 90.38 104 GLN A N 1
ATOM 835 C CA . GLN A 1 104 ? -3.246 -15.835 17.775 1.00 90.38 104 GLN A CA 1
ATOM 836 C C . GLN A 1 104 ? -3.756 -16.010 16.350 1.00 90.38 104 GLN A C 1
ATOM 838 O O . GLN A 1 104 ? -3.031 -16.562 15.528 1.00 90.38 104 GLN A O 1
ATOM 843 N N . SER A 1 105 ? -4.962 -15.530 16.028 1.00 92.81 105 SER A N 1
ATOM 844 C CA . SER A 1 105 ? -5.520 -15.701 14.679 1.00 92.81 105 SER A CA 1
ATOM 845 C C . SER A 1 105 ? -5.618 -14.390 13.904 1.00 92.81 105 SER A C 1
ATOM 847 O O . SER A 1 105 ? -4.837 -14.189 12.973 1.00 92.81 105 SER A O 1
ATOM 849 N N . TRP A 1 106 ? -6.539 -13.499 14.272 1.00 94.75 106 TRP A N 1
ATOM 850 C CA . TRP A 1 106 ? -6.938 -12.379 13.417 1.00 94.75 106 TRP A CA 1
ATOM 851 C C . TRP A 1 106 ? -6.965 -11.033 14.136 1.00 94.75 106 TRP A C 1
ATOM 853 O O . TRP A 1 106 ? -7.570 -10.899 15.199 1.00 94.75 106 TRP A O 1
ATOM 863 N N . LEU A 1 107 ? -6.373 -10.031 13.490 1.00 96.00 107 LEU A N 1
ATOM 864 C CA . LEU A 1 107 ? -6.411 -8.627 13.885 1.00 96.00 107 LEU A CA 1
ATOM 865 C C . LEU A 1 107 ? -6.988 -7.764 12.768 1.00 96.00 107 LEU A C 1
ATOM 867 O O . LEU A 1 107 ? -6.568 -7.864 11.616 1.00 96.00 107 LEU A O 1
ATOM 871 N N . ASP A 1 108 ? -7.912 -6.881 13.115 1.00 97.06 108 ASP A N 1
ATOM 872 C CA . ASP A 1 108 ? -8.458 -5.864 12.225 1.00 97.06 108 ASP A CA 1
ATOM 873 C C . ASP A 1 108 ? -8.350 -4.493 12.904 1.00 97.06 108 ASP A C 1
ATOM 875 O O . ASP A 1 108 ? -8.956 -4.252 13.941 1.00 97.06 108 ASP A O 1
ATOM 879 N N . ILE A 1 109 ? -7.546 -3.589 12.346 1.00 95.06 109 ILE A N 1
ATOM 880 C CA . ILE A 1 109 ? -7.362 -2.224 12.851 1.00 95.06 109 ILE A CA 1
ATOM 881 C C . ILE A 1 109 ? -7.872 -1.262 11.784 1.00 95.06 109 ILE A C 1
ATOM 883 O O . ILE A 1 109 ? -7.283 -1.152 10.706 1.00 95.06 109 ILE A O 1
ATOM 887 N N . ARG A 1 110 ? -8.975 -0.561 12.064 1.00 96.25 110 ARG A N 1
ATOM 888 C CA . ARG A 1 110 ? -9.618 0.367 11.112 1.00 96.25 110 ARG A CA 1
ATOM 889 C C . ARG A 1 110 ? -10.064 1.685 11.734 1.00 96.25 110 ARG A C 1
ATOM 891 O O . ARG A 1 110 ? -11.255 2.002 11.695 1.00 96.25 110 ARG A O 1
ATOM 898 N N . PRO A 1 111 ? -9.149 2.469 12.311 1.00 92.62 111 PRO A N 1
ATOM 899 C CA . PRO A 1 111 ? -9.516 3.789 12.761 1.00 92.62 111 PRO A CA 1
ATOM 900 C C . PRO A 1 111 ? -9.664 4.764 11.600 1.00 92.62 111 PRO A C 1
ATOM 902 O O . PRO A 1 111 ? -9.018 4.613 10.569 1.00 92.62 111 PRO A O 1
ATOM 905 N N . SER A 1 112 ? -10.487 5.801 11.736 1.00 93.12 112 SER A N 1
ATOM 906 C CA . SER A 1 112 ? -10.505 6.836 10.690 1.00 93.12 112 SER A CA 1
ATOM 907 C C . SER A 1 112 ? -9.175 7.589 10.667 1.00 93.12 112 SER A C 1
ATOM 909 O O . SER A 1 112 ? -8.652 7.891 9.597 1.00 93.12 112 SER A O 1
ATOM 911 N N . SER A 1 113 ? -8.575 7.846 11.829 1.00 92.31 113 SER A N 1
ATOM 912 C CA . SER A 1 113 ? -7.293 8.538 11.894 1.00 92.31 113 SER A CA 1
ATOM 913 C C . SER A 1 113 ? -6.407 8.101 13.058 1.00 92.31 113 SER A C 1
ATOM 915 O O . SER A 1 113 ? -6.881 7.782 14.148 1.00 92.31 113 SER A O 1
ATOM 917 N N . ILE A 1 114 ? -5.097 8.091 12.809 1.00 94.00 114 ILE A N 1
ATOM 918 C CA . ILE A 1 114 ? -4.057 7.785 13.792 1.00 94.00 114 ILE A CA 1
ATOM 919 C C . ILE A 1 114 ? -3.030 8.912 13.784 1.00 94.00 114 ILE A C 1
ATOM 921 O O . ILE A 1 114 ? -2.468 9.232 12.737 1.00 94.00 114 ILE A O 1
ATOM 925 N N . PHE A 1 115 ? -2.754 9.483 14.950 1.00 93.50 115 PHE A N 1
ATOM 926 C CA . PHE A 1 115 ? -1.811 10.580 15.123 1.00 93.50 115 PHE A CA 1
ATOM 927 C C . PHE A 1 115 ? -0.855 10.287 16.273 1.00 93.50 115 PHE A C 1
ATOM 929 O O . PHE A 1 115 ? -1.292 9.879 17.351 1.00 93.50 115 PHE A O 1
ATOM 936 N N . ARG A 1 116 ? 0.446 10.528 16.063 1.00 93.25 116 ARG A N 1
ATOM 937 C CA . ARG A 1 116 ? 1.478 10.474 17.119 1.00 93.25 116 ARG A CA 1
ATOM 938 C C . ARG A 1 116 ? 1.359 9.227 17.996 1.00 93.25 116 ARG A C 1
ATOM 940 O O . ARG A 1 116 ? 1.303 9.313 19.214 1.00 93.25 116 ARG A O 1
ATOM 947 N N . THR A 1 117 ? 1.200 8.080 17.351 1.00 92.12 117 THR A N 1
ATOM 948 C CA . THR A 1 117 ? 0.922 6.805 18.012 1.00 92.12 117 THR A CA 1
ATOM 949 C C . THR A 1 117 ? 2.092 5.857 17.811 1.00 92.12 117 THR A C 1
ATOM 951 O O . THR A 1 117 ? 2.660 5.814 16.718 1.00 92.12 117 THR A O 1
ATOM 954 N N . SER A 1 118 ? 2.424 5.105 18.855 1.00 94.06 118 SER A N 1
ATOM 955 C CA . SER A 1 118 ? 3.292 3.934 18.778 1.00 94.06 118 SER A CA 1
ATOM 956 C C . SER A 1 118 ? 2.423 2.681 18.778 1.00 94.06 118 SER A C 1
ATOM 958 O O . SER A 1 118 ? 1.548 2.551 19.632 1.00 94.06 118 SER A O 1
ATOM 960 N N . ALA A 1 119 ? 2.614 1.778 17.822 1.00 93.25 119 ALA A N 1
ATOM 961 C CA . ALA A 1 119 ? 1.825 0.554 17.736 1.00 93.25 119 ALA A CA 1
ATOM 962 C C . ALA A 1 119 ? 2.707 -0.678 17.524 1.00 93.25 119 ALA A C 1
ATOM 964 O O . ALA A 1 119 ? 3.437 -0.756 16.541 1.00 93.25 119 ALA A O 1
ATOM 965 N N . GLU A 1 120 ? 2.562 -1.683 18.384 1.00 96.19 120 GLU A N 1
ATOM 966 C CA . GLU A 1 120 ? 3.113 -3.019 18.171 1.00 96.19 120 GLU A CA 1
ATOM 967 C C . GLU A 1 120 ? 1.986 -4.023 17.962 1.00 96.19 120 GLU A C 1
ATOM 969 O O . GLU A 1 120 ? 1.108 -4.196 18.805 1.00 96.19 120 GLU A O 1
ATOM 974 N N . CYS A 1 121 ? 2.009 -4.728 16.837 1.00 94.06 121 CYS A N 1
ATOM 975 C CA . CYS A 1 121 ? 0.974 -5.690 16.481 1.00 94.06 121 CYS A CA 1
ATOM 976 C C . CYS A 1 121 ? 1.584 -7.060 16.187 1.00 94.06 121 CYS A C 1
ATOM 978 O O . CYS A 1 121 ? 2.450 -7.196 15.315 1.00 94.06 121 CYS A O 1
ATOM 980 N N . ARG A 1 122 ? 1.103 -8.091 16.890 1.00 94.94 122 ARG A N 1
ATOM 981 C CA . ARG A 1 122 ? 1.564 -9.478 16.736 1.00 94.94 122 ARG A CA 1
ATOM 982 C C . ARG A 1 122 ? 0.392 -10.430 16.564 1.00 94.94 122 ARG A C 1
ATOM 984 O O . ARG A 1 122 ? -0.290 -10.729 17.543 1.00 94.94 122 ARG A O 1
ATOM 991 N N . CYS A 1 123 ? 0.192 -10.915 15.340 1.00 92.88 123 CYS A N 1
ATOM 992 C CA . CYS A 1 123 ? -0.886 -11.840 14.998 1.00 92.88 123 CYS A CA 1
ATOM 993 C C . CYS A 1 123 ? -0.502 -12.827 13.893 1.00 92.88 123 CYS A C 1
ATOM 995 O O . CYS A 1 123 ? 0.510 -12.682 13.212 1.00 92.88 123 CYS A O 1
ATOM 997 N N . LYS A 1 124 ? -1.304 -13.872 13.677 1.00 94.19 124 LYS A N 1
ATOM 998 C CA . LYS A 1 124 ? -1.116 -14.721 12.492 1.00 94.19 124 LYS A CA 1
ATOM 999 C C . LYS A 1 124 ? -1.532 -13.976 11.225 1.00 94.19 124 LYS A C 1
ATOM 1001 O O . LYS A 1 124 ? -0.799 -13.997 10.234 1.00 94.19 124 LYS A O 1
ATOM 1006 N N . MET A 1 125 ? -2.678 -13.302 11.272 1.00 95.56 125 MET A N 1
ATOM 1007 C CA . MET A 1 125 ? -3.241 -12.527 10.171 1.00 95.56 125 MET A CA 1
ATOM 1008 C C . MET A 1 125 ? -3.676 -11.149 10.668 1.00 95.56 125 MET A C 1
ATOM 1010 O O . MET A 1 125 ? -4.323 -11.040 11.709 1.00 95.56 125 MET A O 1
ATOM 1014 N N . ALA A 1 126 ? -3.338 -10.099 9.922 1.00 96.44 126 ALA A N 1
ATOM 1015 C CA . ALA A 1 126 ? -3.672 -8.728 10.285 1.00 96.44 126 ALA A CA 1
ATOM 1016 C C . ALA A 1 126 ? -4.132 -7.902 9.079 1.00 96.44 126 ALA A C 1
ATOM 1018 O O . ALA A 1 126 ? -3.508 -7.915 8.015 1.00 96.44 126 ALA A O 1
ATOM 1019 N N . HIS A 1 127 ? -5.211 -7.144 9.258 1.00 97.44 127 HIS A N 1
ATOM 1020 C CA . HIS A 1 127 ? -5.680 -6.115 8.339 1.00 97.44 127 HIS A CA 1
ATOM 1021 C C . HIS A 1 127 ? -5.595 -4.757 9.024 1.00 97.44 127 HIS A C 1
ATOM 1023 O O . HIS A 1 127 ? -6.225 -4.531 10.049 1.00 97.44 127 HIS A O 1
ATOM 1029 N N . ILE A 1 128 ? -4.837 -3.840 8.437 1.00 96.44 128 ILE A N 1
ATOM 1030 C CA . ILE A 1 128 ? -4.609 -2.504 8.976 1.00 96.44 128 ILE A CA 1
ATOM 1031 C C . ILE A 1 128 ? -5.049 -1.509 7.911 1.00 96.44 128 ILE A C 1
ATOM 1033 O O . ILE A 1 128 ? -4.420 -1.392 6.858 1.00 96.44 128 ILE A O 1
ATOM 1037 N N . ARG A 1 129 ? -6.182 -0.846 8.133 1.00 96.81 129 ARG A N 1
ATOM 1038 C CA . ARG A 1 129 ? -6.820 0.031 7.141 1.00 96.81 129 ARG A CA 1
ATOM 1039 C C . ARG A 1 129 ? -7.309 1.333 7.762 1.00 96.81 129 ARG A C 1
ATOM 1041 O O . ARG A 1 129 ? -8.513 1.596 7.734 1.00 96.81 129 ARG A O 1
ATOM 1048 N N . PRO A 1 130 ? -6.420 2.132 8.364 1.00 94.31 130 PRO A N 1
ATOM 1049 C CA . PRO A 1 130 ? -6.828 3.436 8.828 1.00 94.31 130 PRO A CA 1
ATOM 1050 C C . PRO A 1 130 ? -7.032 4.389 7.649 1.00 94.31 130 PRO A C 1
ATOM 1052 O O . PRO A 1 130 ? -6.327 4.274 6.651 1.00 94.31 130 PRO A O 1
ATOM 1055 N N . SER A 1 131 ? -7.943 5.358 7.722 1.00 95.31 131 SER A N 1
ATOM 1056 C CA . SER A 1 131 ? -8.044 6.316 6.607 1.00 95.31 131 SER A CA 1
ATOM 1057 C C . SER A 1 131 ? -6.771 7.159 6.516 1.00 95.31 131 SER A C 1
ATOM 1059 O O . SER A 1 131 ? -6.181 7.249 5.442 1.00 95.31 131 SER A O 1
ATOM 1061 N N . SER A 1 132 ? -6.273 7.670 7.645 1.00 94.31 132 SER A N 1
ATOM 1062 C CA . SER A 1 132 ? -5.035 8.456 7.664 1.00 94.31 132 SER A CA 1
ATOM 1063 C C . SER A 1 132 ? -4.127 8.139 8.850 1.00 94.31 132 SER A C 1
ATOM 1065 O O . SER A 1 132 ? -4.602 7.891 9.959 1.00 94.31 132 SER A O 1
ATOM 1067 N N . ILE A 1 133 ? -2.815 8.201 8.621 1.00 95.56 133 ILE A N 1
ATOM 1068 C CA . ILE A 1 133 ? -1.772 7.973 9.624 1.00 95.56 133 ILE A CA 1
ATOM 1069 C C . ILE A 1 133 ? -0.771 9.136 9.604 1.00 95.56 133 ILE A C 1
ATOM 1071 O O . ILE A 1 133 ? -0.244 9.468 8.543 1.00 95.56 133 ILE A O 1
ATOM 1075 N N . PHE A 1 134 ? -0.479 9.725 10.765 1.00 94.69 134 PHE A N 1
ATOM 1076 C CA . PHE A 1 134 ? 0.424 10.871 10.896 1.00 94.69 134 PHE A CA 1
ATOM 1077 C C . PHE A 1 134 ? 1.377 10.736 12.084 1.00 94.69 134 PHE A C 1
ATOM 1079 O O . PHE A 1 134 ? 0.938 10.609 13.230 1.00 94.69 134 PHE A O 1
ATOM 1086 N N . GLY A 1 135 ? 2.682 10.849 11.836 1.00 92.19 135 GLY A N 1
ATOM 1087 C CA . GLY A 1 135 ? 3.681 10.921 12.905 1.00 92.19 135 GLY A CA 1
ATOM 1088 C C . GLY A 1 135 ? 3.730 9.668 13.779 1.00 92.19 135 GLY A C 1
ATOM 1089 O O . GLY A 1 135 ? 3.923 9.780 14.984 1.00 92.19 135 GLY A O 1
ATOM 1090 N N . THR A 1 136 ? 3.448 8.494 13.214 1.00 92.88 136 THR A N 1
ATOM 1091 C CA . THR A 1 136 ? 3.356 7.237 13.966 1.00 92.88 136 THR A CA 1
ATOM 1092 C C . THR A 1 136 ? 4.602 6.383 13.807 1.00 92.88 136 THR A C 1
ATOM 1094 O O . THR A 1 136 ? 5.189 6.346 12.724 1.00 92.88 136 THR A O 1
ATOM 1097 N N . SER A 1 137 ? 4.921 5.619 14.847 1.00 95.00 137 SER A N 1
ATOM 1098 C CA . SER A 1 137 ? 5.830 4.477 14.770 1.00 95.00 137 SER A CA 1
ATOM 1099 C C . SER A 1 137 ? 5.011 3.192 14.839 1.00 95.00 137 SER A C 1
ATOM 1101 O O . SER A 1 137 ? 4.134 3.077 15.695 1.00 95.00 137 SER A O 1
ATOM 1103 N N . ALA A 1 138 ? 5.238 2.243 13.935 1.00 93.62 138 ALA A N 1
ATOM 1104 C CA . ALA A 1 138 ? 4.495 0.989 13.942 1.00 93.62 138 ALA A CA 1
ATOM 1105 C C . ALA A 1 138 ? 5.374 -0.223 13.627 1.00 93.62 138 ALA A C 1
ATOM 1107 O O . ALA A 1 138 ? 6.043 -0.263 12.595 1.00 93.62 138 ALA A O 1
ATOM 1108 N N . GLU A 1 139 ? 5.294 -1.249 14.471 1.00 96.50 139 GLU A N 1
ATOM 1109 C CA . GLU A 1 139 ? 5.884 -2.560 14.227 1.00 96.50 139 GLU A CA 1
ATOM 1110 C C . GLU A 1 139 ? 4.802 -3.623 14.034 1.00 96.50 139 GLU A C 1
ATOM 1112 O O . GLU A 1 139 ? 3.959 -3.870 14.901 1.00 96.50 139 GLU A O 1
ATOM 1117 N N . TYR A 1 140 ? 4.872 -4.327 12.908 1.00 94.38 140 TYR A N 1
ATOM 1118 C CA . TYR A 1 140 ? 3.988 -5.442 12.598 1.00 94.38 140 TYR A CA 1
ATOM 1119 C C . TYR A 1 140 ? 4.793 -6.728 12.457 1.00 94.38 140 TYR A C 1
ATOM 1121 O O . TYR A 1 140 ? 5.580 -6.894 11.521 1.00 94.38 140 TYR A O 1
ATOM 1129 N N . ARG A 1 141 ? 4.557 -7.682 13.359 1.00 93.62 141 ARG A N 1
ATOM 1130 C CA . ARG A 1 141 ? 5.178 -9.011 13.317 1.00 93.62 141 ARG A CA 1
ATOM 1131 C C . ARG A 1 141 ? 4.091 -10.054 13.137 1.00 93.62 141 ARG A C 1
ATOM 1133 O O . ARG A 1 141 ? 3.455 -10.456 14.109 1.00 93.62 141 ARG A O 1
ATOM 1140 N N . ASN A 1 142 ? 3.874 -10.482 11.893 1.00 89.06 142 ASN A N 1
ATOM 1141 C CA . ASN A 1 142 ? 2.821 -11.444 11.583 1.00 89.06 142 ASN A CA 1
ATOM 1142 C C . ASN A 1 142 ? 3.364 -12.748 11.010 1.00 89.06 142 ASN A C 1
ATOM 1144 O O . ASN A 1 142 ? 4.296 -12.755 10.210 1.00 89.06 142 ASN A O 1
ATOM 1148 N N . GLN A 1 143 ? 2.764 -13.869 11.404 1.00 85.19 143 GLN A N 1
ATOM 1149 C CA . GLN A 1 143 ? 3.228 -15.177 10.937 1.00 85.19 143 GLN A CA 1
ATOM 1150 C C . GLN A 1 143 ? 2.816 -15.434 9.488 1.00 85.19 143 GLN A C 1
ATOM 1152 O O . GLN A 1 143 ? 3.639 -15.861 8.688 1.00 85.19 143 GLN A O 1
ATOM 1157 N N . SER A 1 144 ? 1.567 -15.158 9.119 1.00 92.25 144 SER A N 1
ATOM 1158 C CA . SER A 1 144 ? 1.046 -15.512 7.799 1.00 92.25 144 SER A CA 1
ATOM 1159 C C . SER A 1 144 ? 0.823 -14.285 6.929 1.00 92.25 144 SER A C 1
ATOM 1161 O O . SER A 1 144 ? 1.476 -14.144 5.901 1.00 92.25 144 SER A O 1
ATOM 1163 N N . TRP A 1 145 ? -0.074 -13.387 7.320 1.00 94.50 145 TRP A N 1
ATOM 1164 C CA . TRP A 1 145 ? -0.599 -12.385 6.394 1.00 94.50 145 TRP A CA 1
ATOM 1165 C C . TRP A 1 145 ? -0.691 -11.005 7.031 1.00 94.50 145 TRP A C 1
ATOM 1167 O O . TRP A 1 145 ? -1.216 -10.867 8.134 1.00 94.50 145 TRP A O 1
ATOM 1177 N N . LEU A 1 146 ? -0.248 -9.974 6.316 1.00 96.94 146 LEU A N 1
ATOM 1178 C CA . LEU A 1 146 ? -0.525 -8.579 6.650 1.00 96.94 146 LEU A CA 1
ATOM 1179 C C . LEU A 1 146 ? -1.013 -7.849 5.404 1.00 96.94 146 LEU A C 1
ATOM 1181 O O . LEU A 1 146 ? -0.331 -7.821 4.383 1.00 96.94 146 LEU A O 1
ATOM 1185 N N . SER A 1 147 ? -2.184 -7.227 5.517 1.00 97.50 147 SER A N 1
ATOM 1186 C CA . SER A 1 147 ? -2.693 -6.276 4.533 1.00 97.50 147 SER A CA 1
ATOM 1187 C C . SER A 1 147 ? -2.729 -4.889 5.161 1.00 97.50 147 SER A C 1
ATOM 1189 O O . SER A 1 147 ? -3.555 -4.624 6.035 1.00 97.50 147 SER A O 1
ATOM 1191 N N . PHE A 1 148 ? -1.836 -4.013 4.719 1.00 96.88 148 PHE A N 1
ATOM 1192 C CA . PHE A 1 148 ? -1.688 -2.647 5.199 1.00 96.88 148 PHE A CA 1
ATOM 1193 C C . PHE A 1 148 ? -2.135 -1.675 4.103 1.00 96.88 148 PHE A C 1
ATOM 1195 O O . PHE A 1 148 ? -1.473 -1.506 3.079 1.00 96.88 148 PHE A O 1
ATOM 1202 N N . ARG A 1 149 ? -3.315 -1.080 4.274 1.00 97.12 149 ARG A N 1
ATOM 1203 C CA . ARG A 1 149 ? -3.971 -0.261 3.243 1.00 97.12 149 ARG A CA 1
ATOM 1204 C C . ARG A 1 149 ? -4.554 1.027 3.815 1.00 97.12 149 ARG A C 1
ATOM 1206 O O . ARG A 1 149 ? -5.778 1.177 3.830 1.00 97.12 149 ARG A O 1
ATOM 1213 N N . PRO A 1 150 ? -3.719 1.933 4.335 1.00 94.75 150 PRO A N 1
ATOM 1214 C CA . PRO A 1 150 ? -4.212 3.233 4.735 1.00 94.75 150 PRO A CA 1
ATOM 1215 C C . PRO A 1 150 ? -4.488 4.123 3.523 1.00 94.75 150 PRO A C 1
ATOM 1217 O O . PRO A 1 150 ? -3.840 3.965 2.498 1.00 94.75 150 PRO A O 1
ATOM 1220 N N . SER A 1 151 ? -5.408 5.084 3.598 1.00 95.44 151 SER A N 1
ATOM 1221 C CA . SER A 1 151 ? -5.571 5.997 2.449 1.00 95.44 151 SER A CA 1
ATOM 1222 C C . SER A 1 151 ? -4.366 6.933 2.339 1.00 95.44 151 SER A C 1
ATOM 1224 O O . SER A 1 151 ? -3.778 7.050 1.266 1.00 95.44 151 SER A O 1
ATOM 1226 N N . SER A 1 152 ? -3.927 7.517 3.456 1.00 93.94 152 SER A N 1
ATOM 1227 C CA . SER A 1 152 ? -2.775 8.422 3.468 1.00 93.94 152 SER A CA 1
ATOM 1228 C C . SER A 1 152 ? -1.849 8.195 4.660 1.00 93.94 152 SER A C 1
ATOM 1230 O O . SER A 1 152 ? -2.304 7.921 5.771 1.00 93.94 152 SER A O 1
ATOM 1232 N N . ILE A 1 153 ? -0.545 8.354 4.433 1.00 95.44 153 ILE A N 1
ATOM 1233 C CA . ILE A 1 153 ? 0.504 8.190 5.443 1.00 95.44 153 ILE A CA 1
ATOM 1234 C C . ILE A 1 153 ? 1.463 9.381 5.399 1.00 95.44 153 ILE A C 1
ATOM 1236 O O . ILE A 1 153 ? 1.973 9.715 4.329 1.00 95.44 153 ILE A O 1
ATOM 1240 N N . PHE A 1 154 ? 1.748 9.986 6.554 1.00 94.56 154 PHE A N 1
ATOM 1241 C CA . PHE A 1 154 ? 2.631 11.146 6.669 1.00 94.56 154 PHE A CA 1
ATOM 1242 C C . PHE A 1 154 ? 3.593 11.030 7.852 1.00 94.56 154 PHE A C 1
ATOM 1244 O O . PHE A 1 154 ? 3.159 10.866 8.993 1.00 94.56 154 PHE A O 1
ATOM 1251 N N . GLY A 1 155 ? 4.894 11.194 7.606 1.00 90.38 155 GLY A N 1
ATOM 1252 C CA . GLY A 1 155 ? 5.882 11.320 8.683 1.00 90.38 155 GLY A CA 1
ATOM 1253 C C . GLY A 1 155 ? 5.969 10.088 9.585 1.00 90.38 155 GLY A C 1
ATOM 1254 O O . GLY A 1 155 ? 6.116 10.229 10.794 1.00 90.38 155 GLY A O 1
ATOM 1255 N N . THR A 1 156 ? 5.779 8.891 9.031 1.00 91.56 156 THR A N 1
ATOM 1256 C CA . THR A 1 156 ? 5.714 7.646 9.803 1.00 91.56 156 THR A CA 1
ATOM 1257 C C . THR A 1 156 ? 6.983 6.823 9.672 1.00 91.56 156 THR A C 1
ATOM 1259 O O . THR A 1 156 ? 7.610 6.796 8.609 1.00 91.56 156 THR A O 1
ATOM 1262 N N . LEU A 1 157 ? 7.283 6.076 10.728 1.00 90.25 157 LEU A N 1
ATOM 1263 C CA . LEU A 1 157 ? 8.254 4.992 10.734 1.00 90.25 157 LEU A CA 1
ATOM 1264 C C . LEU A 1 157 ? 7.489 3.673 10.821 1.00 90.25 157 LEU A C 1
ATOM 1266 O O . LEU A 1 157 ? 6.602 3.528 11.663 1.00 90.25 157 LEU A O 1
ATOM 1270 N N . SER A 1 158 ? 7.786 2.722 9.942 1.00 92.44 158 SER A N 1
ATOM 1271 C CA . SER A 1 158 ? 7.116 1.422 9.979 1.00 92.44 158 SER A CA 1
ATOM 1272 C C . SER A 1 158 ? 8.063 0.267 9.710 1.00 92.44 158 SER A C 1
ATOM 1274 O O . SER A 1 158 ? 8.751 0.269 8.690 1.00 92.44 158 SER A O 1
ATOM 1276 N N . GLU A 1 159 ? 8.003 -0.760 10.552 1.00 95.75 159 GLU A N 1
ATOM 1277 C CA . GLU A 1 159 ? 8.666 -2.041 10.330 1.00 95.75 159 GLU A CA 1
ATOM 1278 C C . GLU A 1 159 ? 7.641 -3.164 10.176 1.00 95.75 159 GLU A C 1
ATOM 1280 O O . GLU A 1 159 ? 6.764 -3.367 11.016 1.00 95.75 159 GLU A O 1
ATOM 1285 N N . CYS A 1 160 ? 7.767 -3.946 9.108 1.00 93.38 160 CYS A N 1
ATOM 1286 C CA . CYS A 1 160 ? 6.944 -5.125 8.863 1.00 93.38 160 CYS A CA 1
ATOM 1287 C C . CYS A 1 160 ? 7.832 -6.362 8.726 1.00 93.38 160 CYS A C 1
ATOM 1289 O O . CYS A 1 160 ? 8.706 -6.409 7.859 1.00 93.38 160 CYS A O 1
ATOM 1291 N N . ARG A 1 161 ? 7.583 -7.398 9.535 1.00 94.50 161 ARG A N 1
ATOM 1292 C CA . ARG A 1 161 ? 8.284 -8.691 9.463 1.00 94.50 161 ARG A CA 1
ATOM 1293 C C . ARG A 1 161 ? 7.288 -9.839 9.346 1.00 94.50 161 ARG A C 1
ATOM 1295 O O . ARG A 1 161 ? 6.460 -10.035 10.237 1.00 94.50 161 ARG A O 1
ATOM 1302 N N . LEU A 1 162 ? 7.365 -10.581 8.239 1.00 92.62 162 LEU A N 1
ATOM 1303 C CA . LEU A 1 162 ? 6.415 -11.638 7.891 1.00 92.62 162 LEU A CA 1
ATOM 1304 C C . LEU A 1 162 ? 7.063 -12.895 7.305 1.00 92.62 162 LEU A C 1
ATOM 1306 O O . LEU A 1 162 ? 8.122 -12.829 6.684 1.00 92.62 162 LEU A O 1
ATOM 1310 N N . GLN A 1 163 ? 6.391 -14.042 7.448 1.00 89.69 163 GLN A N 1
ATOM 1311 C CA . GLN A 1 163 ? 6.819 -15.281 6.784 1.00 89.69 163 GLN A CA 1
ATOM 1312 C C . GLN A 1 163 ? 6.159 -15.446 5.410 1.00 89.69 163 GLN A C 1
ATOM 1314 O O . GLN A 1 163 ? 6.847 -15.691 4.422 1.00 89.69 163 GLN A O 1
ATOM 1319 N N . ILE A 1 164 ? 4.835 -15.297 5.302 1.00 94.12 164 ILE A N 1
ATOM 1320 C CA . ILE A 1 164 ? 4.139 -15.700 4.068 1.00 94.12 164 ILE A CA 1
ATOM 1321 C C . ILE A 1 164 ? 3.847 -14.512 3.149 1.00 94.12 164 ILE A C 1
ATOM 1323 O O . ILE A 1 164 ? 4.392 -14.469 2.051 1.00 94.12 164 ILE A O 1
ATOM 1327 N N . TRP A 1 165 ? 3.005 -13.559 3.543 1.00 94.69 165 TRP A N 1
ATOM 1328 C CA . TRP A 1 165 ? 2.530 -12.543 2.600 1.00 94.69 165 TRP A CA 1
ATOM 1329 C C . TRP A 1 165 ? 2.340 -11.171 3.234 1.00 94.69 165 TRP A C 1
ATOM 1331 O O . TRP A 1 165 ? 1.630 -11.032 4.232 1.00 94.69 165 TRP A O 1
ATOM 1341 N N . LEU A 1 166 ? 2.936 -10.158 2.614 1.00 97.12 166 LEU A N 1
ATOM 1342 C CA . LEU A 1 166 ? 2.778 -8.754 2.967 1.00 97.12 166 LEU A CA 1
ATOM 1343 C C . LEU A 1 166 ? 2.254 -7.970 1.764 1.00 97.12 166 LEU A C 1
ATOM 1345 O O . LEU A 1 166 ? 2.871 -7.989 0.704 1.00 97.12 166 LEU A O 1
ATOM 1349 N N . ASP A 1 167 ? 1.156 -7.246 1.958 1.00 97.56 167 ASP A N 1
ATOM 1350 C CA . ASP A 1 167 ? 0.563 -6.359 0.958 1.00 97.56 167 ASP A CA 1
ATOM 1351 C C . ASP A 1 167 ? 0.372 -4.958 1.501 1.00 97.56 167 ASP A C 1
ATOM 1353 O O . ASP A 1 167 ? -0.396 -4.735 2.440 1.00 97.56 167 ASP A O 1
ATOM 1357 N N . ILE A 1 168 ? 1.065 -4.015 0.880 1.00 96.62 168 ILE A N 1
ATOM 1358 C CA . ILE A 1 168 ? 1.110 -2.613 1.268 1.00 96.62 168 ILE A CA 1
ATOM 1359 C C . ILE A 1 168 ? 0.513 -1.805 0.126 1.00 96.62 168 ILE A C 1
ATOM 1361 O O . ILE A 1 168 ? 1.141 -1.640 -0.917 1.00 96.62 168 ILE A O 1
ATOM 1365 N N . ARG A 1 169 ? -0.704 -1.287 0.308 1.00 97.00 169 ARG A N 1
ATOM 1366 C CA . ARG A 1 169 ? -1.408 -0.507 -0.726 1.00 97.00 169 ARG A CA 1
ATOM 1367 C C . ARG A 1 169 ? -1.978 0.796 -0.191 1.00 97.00 169 ARG A C 1
ATOM 1369 O O . ARG A 1 169 ? -3.201 0.932 -0.122 1.00 97.00 169 ARG A O 1
ATOM 1376 N N . PRO A 1 170 ? -1.130 1.740 0.233 1.00 94.44 170 PRO A N 1
ATOM 1377 C CA . PRO A 1 170 ? -1.628 3.046 0.589 1.00 94.44 170 PRO A CA 1
ATOM 1378 C C . PRO A 1 170 ? -1.945 3.883 -0.647 1.00 94.44 170 PRO A C 1
ATOM 1380 O O . PRO A 1 170 ? -1.276 3.753 -1.669 1.00 94.44 170 PRO A O 1
ATOM 1383 N N . SER A 1 171 ? -2.928 4.776 -0.589 1.00 94.88 171 SER A N 1
ATOM 1384 C CA . SER A 1 171 ? -3.140 5.678 -1.730 1.00 94.88 171 SER A CA 1
ATOM 1385 C C . SER A 1 171 ? -1.968 6.654 -1.841 1.00 94.88 171 SER A C 1
ATOM 1387 O O . SER A 1 171 ? -1.357 6.749 -2.904 1.00 94.88 171 SER A O 1
ATOM 1389 N N . SER A 1 172 ? -1.572 7.282 -0.731 1.00 93.62 172 SER A N 1
ATOM 1390 C CA . SER A 1 172 ? -0.470 8.250 -0.720 1.00 93.62 172 SER A CA 1
ATOM 1391 C C . SER A 1 172 ? 0.459 8.103 0.485 1.00 93.62 172 SER A C 1
ATOM 1393 O O . SER A 1 172 ? 0.008 7.862 1.606 1.00 93.62 172 SER A O 1
ATOM 1395 N N . ILE A 1 173 ? 1.759 8.303 0.261 1.00 94.94 173 ILE A N 1
ATOM 1396 C CA . ILE A 1 173 ? 2.807 8.247 1.288 1.00 94.94 173 ILE A CA 1
ATOM 1397 C C . ILE A 1 173 ? 3.707 9.489 1.195 1.00 94.94 173 ILE A C 1
ATOM 1399 O O . ILE A 1 173 ? 4.218 9.797 0.117 1.00 94.94 173 ILE A O 1
ATOM 1403 N N . PHE A 1 174 ? 3.949 10.168 2.319 1.00 94.81 174 PHE A N 1
ATOM 1404 C CA . PHE A 1 174 ? 4.768 11.382 2.385 1.00 94.81 174 PHE A CA 1
ATOM 1405 C C . PHE A 1 174 ? 5.733 11.375 3.573 1.00 94.81 174 PHE A C 1
ATOM 1407 O O . PHE A 1 174 ? 5.309 11.242 4.721 1.00 94.81 174 PHE A O 1
ATOM 1414 N N . GLY A 1 175 ? 7.025 11.605 3.329 1.00 92.50 175 GLY A N 1
ATOM 1415 C CA . GLY A 1 175 ? 7.981 11.845 4.419 1.00 92.50 175 GLY A CA 1
ATOM 1416 C C . GLY A 1 175 ? 8.173 10.650 5.356 1.00 92.50 175 GLY A C 1
ATOM 1417 O O . GLY A 1 175 ? 8.390 10.844 6.546 1.00 92.50 175 GLY A O 1
ATOM 1418 N N . THR A 1 176 ? 8.004 9.423 4.863 1.00 93.81 176 THR A N 1
ATOM 1419 C CA . THR A 1 176 ? 8.028 8.205 5.685 1.00 93.81 176 THR A CA 1
ATOM 1420 C C . THR A 1 176 ? 9.328 7.430 5.524 1.00 93.81 176 THR A C 1
ATOM 1422 O O . THR A 1 176 ? 9.935 7.451 4.450 1.00 93.81 176 THR A O 1
ATOM 1425 N N . SER A 1 177 ? 9.680 6.649 6.544 1.00 94.81 177 SER A N 1
ATOM 1426 C CA . SER A 1 177 ? 10.659 5.567 6.436 1.00 94.81 177 SER A CA 1
ATOM 1427 C C . SER A 1 177 ? 9.973 4.225 6.672 1.00 94.81 177 SER A C 1
ATOM 1429 O O . SER A 1 177 ? 9.217 4.080 7.636 1.00 94.81 177 SER A O 1
ATOM 1431 N N . ALA A 1 178 ? 10.209 3.249 5.800 1.00 94.81 178 ALA A N 1
ATOM 1432 C CA . ALA A 1 178 ? 9.611 1.926 5.927 1.00 94.81 178 ALA A CA 1
ATOM 1433 C C . ALA A 1 178 ? 10.629 0.810 5.697 1.00 94.81 178 ALA A C 1
ATOM 1435 O O . ALA A 1 178 ? 11.328 0.807 4.686 1.00 94.81 178 ALA A O 1
ATOM 1436 N N . GLU A 1 179 ? 10.640 -0.184 6.583 1.00 97.25 179 GLU A N 1
ATOM 1437 C CA . GLU A 1 179 ? 11.368 -1.433 6.389 1.00 97.25 179 GLU A CA 1
ATOM 1438 C C . GLU A 1 179 ? 10.397 -2.617 6.317 1.00 97.25 179 GLU A C 1
ATOM 1440 O O . GLU A 1 179 ? 9.578 -2.851 7.206 1.00 97.25 179 GLU A O 1
ATOM 1445 N N . CYS A 1 180 ? 10.487 -3.391 5.241 1.00 95.88 180 CYS A N 1
ATOM 1446 C CA . CYS A 1 180 ? 9.614 -4.524 4.970 1.00 95.88 180 CYS A CA 1
ATOM 1447 C C . CYS A 1 180 ? 10.439 -5.781 4.715 1.00 95.88 180 CYS A C 1
ATOM 1449 O O . CYS A 1 180 ? 11.208 -5.846 3.757 1.00 95.88 180 CYS A O 1
ATOM 1451 N N . ARG A 1 181 ? 10.243 -6.811 5.540 1.00 96.00 181 ARG A N 1
ATOM 1452 C CA . ARG A 1 181 ? 10.872 -8.127 5.392 1.00 96.00 181 ARG A CA 1
ATOM 1453 C C . ARG A 1 181 ? 9.802 -9.210 5.278 1.00 96.00 181 ARG A C 1
ATOM 1455 O O . ARG A 1 181 ? 8.989 -9.371 6.186 1.00 96.00 181 ARG A O 1
ATOM 1462 N N . CYS A 1 182 ? 9.825 -9.981 4.193 1.00 94.69 182 CYS A N 1
ATOM 1463 C CA . CYS A 1 182 ? 8.930 -11.124 3.998 1.00 94.69 182 CYS A CA 1
ATOM 1464 C C . CYS A 1 182 ? 9.687 -12.354 3.479 1.00 94.69 182 CYS A C 1
ATOM 1466 O O . CYS A 1 182 ? 10.523 -12.212 2.595 1.00 94.69 182 CYS A O 1
ATOM 1468 N N . GLN A 1 183 ? 9.405 -13.571 3.950 1.00 93.69 183 GLN A N 1
ATOM 1469 C CA . GLN A 1 183 ? 10.053 -14.748 3.347 1.00 93.69 183 GLN A CA 1
ATOM 1470 C C . GLN A 1 183 ? 9.469 -15.064 1.964 1.00 93.69 183 GLN A C 1
ATOM 1472 O O . GLN A 1 183 ? 10.224 -15.223 1.009 1.00 93.69 183 GLN A O 1
ATOM 1477 N N . SER A 1 184 ? 8.142 -15.110 1.812 1.00 95.25 184 SER A N 1
ATOM 1478 C CA . SER A 1 184 ? 7.551 -15.603 0.559 1.00 95.25 184 SER A CA 1
ATOM 1479 C C . SER A 1 184 ? 7.128 -14.503 -0.414 1.00 95.25 184 SER A C 1
ATOM 1481 O O . SER A 1 184 ? 7.657 -14.459 -1.519 1.00 95.25 184 SER A O 1
ATOM 1483 N N . TRP A 1 185 ? 6.196 -13.627 -0.048 1.00 96.25 185 TRP A N 1
ATOM 1484 C CA . TRP A 1 185 ? 5.599 -12.681 -0.994 1.00 96.25 185 TRP A CA 1
ATOM 1485 C C . TRP A 1 185 ? 5.459 -11.285 -0.399 1.00 96.25 185 TRP A C 1
ATOM 1487 O O . TRP A 1 185 ? 4.839 -11.101 0.648 1.00 96.25 185 TRP A O 1
ATOM 1497 N N . LEU A 1 186 ? 5.985 -10.292 -1.105 1.00 97.56 186 LEU A N 1
ATOM 1498 C CA . LEU A 1 186 ? 5.867 -8.882 -0.765 1.00 97.56 186 LEU A CA 1
ATOM 1499 C C . LEU A 1 186 ? 5.301 -8.114 -1.965 1.00 97.56 186 LEU A C 1
ATOM 1501 O O . LEU A 1 186 ? 5.944 -8.038 -3.008 1.00 97.56 186 LEU A O 1
ATOM 1505 N N . ASP A 1 187 ? 4.102 -7.556 -1.812 1.00 97.62 187 ASP A N 1
ATOM 1506 C CA . ASP A 1 187 ? 3.418 -6.726 -2.807 1.00 97.62 187 ASP A CA 1
ATOM 1507 C C . ASP A 1 187 ? 3.292 -5.290 -2.282 1.00 97.62 187 ASP A C 1
ATOM 1509 O O . ASP A 1 187 ? 2.686 -5.041 -1.240 1.00 97.62 187 ASP A O 1
ATOM 1513 N N . ILE A 1 188 ? 3.889 -4.327 -2.980 1.00 96.38 188 ILE A N 1
ATOM 1514 C CA . ILE A 1 188 ? 3.901 -2.916 -2.581 1.00 96.38 188 ILE A CA 1
ATOM 1515 C C . ILE A 1 188 ? 3.305 -2.098 -3.715 1.00 96.38 188 ILE A C 1
ATOM 1517 O O . ILE A 1 188 ? 3.940 -1.903 -4.752 1.00 96.38 188 ILE A O 1
ATOM 1521 N N . ARG A 1 189 ? 2.079 -1.608 -3.510 1.00 96.44 189 ARG A N 1
ATOM 1522 C CA . ARG A 1 189 ? 1.295 -0.875 -4.512 1.00 96.44 189 ARG A CA 1
ATOM 1523 C C . ARG A 1 189 ? 0.754 0.470 -4.039 1.00 96.44 189 ARG A C 1
ATOM 1525 O O . ARG A 1 189 ? -0.465 0.651 -4.020 1.00 96.44 189 ARG A O 1
ATOM 1532 N N . PRO A 1 190 ? 1.613 1.417 -3.636 1.00 93.62 190 PRO A N 1
ATOM 1533 C CA . PRO A 1 190 ? 1.160 2.763 -3.368 1.00 93.62 190 PRO A CA 1
ATOM 1534 C C . PRO A 1 190 ? 0.823 3.504 -4.661 1.00 93.62 190 PRO A C 1
ATOM 1536 O O . PRO A 1 190 ? 1.517 3.341 -5.667 1.00 93.62 190 PRO A O 1
ATOM 1539 N N . SER A 1 191 ? -0.208 4.352 -4.641 1.00 93.00 191 SER A N 1
ATOM 1540 C CA . SER A 1 191 ? -0.492 5.182 -5.822 1.00 93.00 191 SER A CA 1
ATOM 1541 C C . SER A 1 191 ? 0.556 6.287 -5.945 1.00 93.00 191 SER A C 1
ATOM 1543 O O . SER A 1 191 ? 1.204 6.391 -6.984 1.00 93.00 191 SER A O 1
ATOM 1545 N N . SER A 1 192 ? 0.812 7.028 -4.866 1.00 91.94 192 SER A N 1
ATOM 1546 C CA . SER A 1 192 ? 1.778 8.130 -4.872 1.00 91.94 192 SER A CA 1
ATOM 1547 C C . SER A 1 192 ? 2.734 8.090 -3.683 1.00 91.94 192 SER A C 1
ATOM 1549 O O . SER A 1 192 ? 2.331 7.808 -2.554 1.00 91.94 192 SER A O 1
ATOM 1551 N N . ILE A 1 193 ? 4.006 8.404 -3.930 1.00 93.00 193 ILE A N 1
ATOM 1552 C CA . ILE A 1 193 ? 5.059 8.435 -2.912 1.00 93.00 193 ILE A CA 1
ATOM 1553 C C . ILE A 1 193 ? 5.909 9.699 -3.059 1.00 93.00 193 ILE A C 1
ATOM 1555 O O . ILE A 1 193 ? 6.418 9.982 -4.144 1.00 93.00 193 ILE A O 1
ATOM 1559 N N . PHE A 1 194 ? 6.123 10.417 -1.956 1.00 93.56 194 PHE A N 1
ATOM 1560 C CA . PHE A 1 194 ? 6.908 11.650 -1.928 1.00 93.56 194 PHE A CA 1
ATOM 1561 C C . PHE A 1 194 ? 7.884 11.676 -0.751 1.00 93.56 194 PHE A C 1
ATOM 1563 O O . PHE A 1 194 ? 7.472 11.543 0.402 1.00 93.56 194 PHE A O 1
ATOM 1570 N N . ARG A 1 195 ? 9.168 11.939 -1.027 1.00 93.12 195 ARG A N 1
ATOM 1571 C CA . ARG A 1 195 ? 10.206 12.146 0.003 1.00 93.12 195 ARG A CA 1
ATOM 1572 C C . ARG A 1 195 ? 10.265 11.019 1.038 1.00 93.12 195 ARG A C 1
ATOM 1574 O O . ARG A 1 195 ? 10.255 11.270 2.237 1.00 93.12 195 ARG A O 1
ATOM 1581 N N . THR A 1 196 ? 10.270 9.776 0.576 1.00 93.50 196 THR A N 1
ATOM 1582 C CA . THR A 1 196 ? 10.302 8.596 1.450 1.00 93.50 196 THR A CA 1
ATOM 1583 C C . THR A 1 196 ? 11.614 7.842 1.332 1.00 93.50 196 THR A C 1
ATOM 1585 O O . THR A 1 196 ? 12.230 7.839 0.264 1.00 93.50 196 THR A O 1
ATOM 1588 N N . SER A 1 197 ? 11.959 7.115 2.390 1.00 93.56 197 SER A N 1
ATOM 1589 C CA . SER A 1 197 ? 12.948 6.039 2.361 1.00 93.56 197 SER A CA 1
ATOM 1590 C C . SER A 1 197 ? 12.245 4.690 2.513 1.00 93.56 197 SER A C 1
ATOM 1592 O O . SER A 1 197 ? 11.335 4.562 3.335 1.00 93.56 197 SER A O 1
ATOM 1594 N N . ALA A 1 198 ? 12.616 3.690 1.717 1.00 94.19 198 ALA A N 1
ATOM 1595 C CA . ALA A 1 198 ? 12.034 2.355 1.828 1.00 94.19 198 ALA A CA 1
ATOM 1596 C C . ALA A 1 198 ? 13.067 1.247 1.612 1.00 94.19 198 ALA A C 1
ATOM 1598 O O . ALA A 1 198 ? 13.688 1.179 0.554 1.00 94.19 198 ALA A O 1
ATOM 1599 N N . GLU A 1 199 ? 13.163 0.321 2.563 1.00 97.06 199 GLU A N 1
ATOM 1600 C CA . GLU A 1 199 ? 13.928 -0.919 2.439 1.00 97.06 199 GLU A CA 1
ATOM 1601 C C . GLU A 1 199 ? 12.986 -2.118 2.338 1.00 97.06 199 GLU A C 1
ATOM 1603 O O . GLU A 1 199 ? 12.178 -2.384 3.227 1.00 97.06 199 GLU A O 1
ATOM 1608 N N . CYS A 1 200 ? 13.086 -2.874 1.249 1.00 96.25 200 CYS A N 1
ATOM 1609 C CA . CYS A 1 200 ? 12.231 -4.024 0.977 1.00 96.25 200 CYS A CA 1
ATOM 1610 C C . CYS A 1 200 ? 13.086 -5.267 0.756 1.00 96.25 200 CYS A C 1
ATOM 1612 O O . CYS A 1 200 ? 13.910 -5.310 -0.156 1.00 96.25 200 CYS A O 1
ATOM 1614 N N . ARG A 1 201 ? 12.879 -6.306 1.566 1.00 97.00 201 ARG A N 1
ATOM 1615 C CA . ARG A 1 201 ? 13.593 -7.582 1.464 1.00 97.00 201 ARG A CA 1
ATOM 1616 C C . ARG A 1 201 ? 12.598 -8.728 1.357 1.00 97.00 201 ARG A C 1
ATOM 1618 O O . ARG A 1 201 ? 11.761 -8.906 2.243 1.00 97.00 201 ARG A O 1
ATOM 1625 N N . CYS A 1 202 ? 12.713 -9.531 0.302 1.00 96.00 202 CYS A N 1
ATOM 1626 C CA . CYS A 1 202 ? 11.922 -10.748 0.154 1.00 96.00 202 CYS A CA 1
ATOM 1627 C C . CYS A 1 202 ? 12.757 -11.943 -0.307 1.00 96.00 202 CYS A C 1
ATOM 1629 O O . CYS A 1 202 ? 13.625 -11.764 -1.147 1.00 96.00 202 CYS A O 1
ATOM 1631 N N . GLN A 1 203 ? 12.535 -13.165 0.187 1.00 94.50 203 GLN A N 1
ATOM 1632 C CA . GLN A 1 203 ? 13.271 -14.306 -0.383 1.00 94.50 203 GLN A CA 1
ATOM 1633 C C . GLN A 1 203 ? 12.687 -14.698 -1.741 1.00 94.50 203 GLN A C 1
ATOM 1635 O O . GLN A 1 203 ? 13.410 -14.717 -2.732 1.00 94.50 203 GLN A O 1
ATOM 1640 N N . ARG A 1 204 ? 11.380 -14.971 -1.834 1.00 95.56 204 ARG A N 1
ATOM 1641 C CA . ARG A 1 204 ? 10.826 -15.535 -3.075 1.00 95.56 204 ARG A CA 1
ATOM 1642 C C . ARG A 1 204 ? 10.365 -14.467 -4.069 1.00 95.56 204 ARG A C 1
ATOM 1644 O O . ARG A 1 204 ? 10.892 -14.424 -5.173 1.00 95.56 204 ARG A O 1
ATOM 1651 N N . TRP A 1 205 ? 9.403 -13.623 -3.708 1.00 96.31 205 TRP A N 1
ATOM 1652 C CA . TR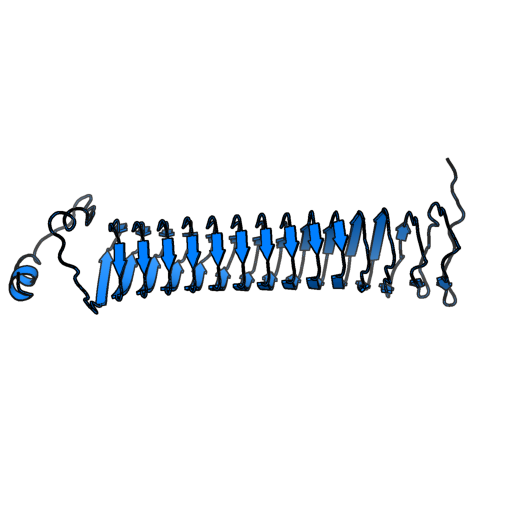P A 1 205 ? 8.752 -12.733 -4.674 1.00 96.31 205 TRP A CA 1
ATOM 1653 C C . TRP A 1 205 ? 8.507 -11.334 -4.125 1.00 96.31 205 TRP A C 1
ATOM 1655 O O . TRP A 1 205 ? 7.805 -11.161 -3.131 1.00 96.31 205 TRP A O 1
ATOM 1665 N N . LEU A 1 206 ? 9.030 -10.333 -4.827 1.00 97.50 206 LEU A N 1
ATOM 1666 C CA . LEU A 1 206 ? 8.818 -8.917 -4.551 1.00 97.50 206 LEU A CA 1
ATOM 1667 C C . LEU A 1 206 ? 8.205 -8.237 -5.785 1.00 97.50 206 LEU A C 1
ATOM 1669 O O . LEU A 1 206 ? 8.861 -8.144 -6.817 1.00 97.50 206 LEU A O 1
ATOM 1673 N N . ASP A 1 207 ? 6.957 -7.771 -5.683 1.00 97.38 207 ASP A N 1
ATOM 1674 C CA . ASP A 1 207 ? 6.271 -6.962 -6.706 1.00 97.38 207 ASP A CA 1
ATOM 1675 C C . ASP A 1 207 ? 6.095 -5.540 -6.172 1.00 97.38 207 ASP A C 1
ATOM 1677 O O . ASP A 1 207 ? 5.494 -5.313 -5.122 1.00 97.38 207 ASP A O 1
ATOM 1681 N N . ILE A 1 208 ? 6.643 -4.567 -6.888 1.00 95.06 208 ILE A N 1
ATOM 1682 C CA . ILE A 1 208 ? 6.576 -3.155 -6.534 1.00 95.06 208 ILE A CA 1
ATOM 1683 C C . ILE A 1 208 ? 5.934 -2.416 -7.693 1.00 95.06 208 ILE A C 1
ATOM 1685 O O . ILE A 1 208 ? 6.520 -2.301 -8.766 1.00 95.06 208 ILE A O 1
ATOM 1689 N N . ARG A 1 209 ? 4.750 -1.847 -7.478 1.00 93.69 209 ARG A N 1
ATOM 1690 C CA . ARG A 1 209 ? 4.049 -1.039 -8.484 1.00 93.69 209 ARG A CA 1
ATOM 1691 C C . ARG A 1 209 ? 3.701 0.308 -7.904 1.00 93.69 209 ARG A C 1
ATOM 1693 O O . ARG A 1 209 ? 3.214 0.392 -6.788 1.00 93.69 209 ARG A O 1
ATOM 1700 N N . ARG A 1 210 ? 3.985 1.375 -8.634 1.00 89.50 210 ARG A N 1
ATOM 1701 C CA . ARG A 1 210 ? 3.809 2.732 -8.111 1.00 89.50 210 ARG A CA 1
ATOM 1702 C C . ARG A 1 210 ? 3.305 3.622 -9.230 1.00 89.50 210 ARG A C 1
ATOM 1704 O O . ARG A 1 210 ? 3.855 3.576 -10.326 1.00 89.50 210 ARG A O 1
ATOM 1711 N N . SER A 1 211 ? 2.277 4.424 -9.001 1.00 89.12 211 SER A N 1
ATOM 1712 C CA . SER A 1 211 ? 1.809 5.316 -10.068 1.00 89.12 211 SER A CA 1
ATOM 1713 C C . SER A 1 211 ? 2.725 6.534 -10.177 1.00 89.12 211 SER A C 1
ATOM 1715 O O . SER A 1 211 ? 3.177 6.867 -11.268 1.00 89.12 211 SER A O 1
ATOM 1717 N N . SER A 1 212 ? 3.077 7.155 -9.051 1.00 89.12 212 SER A N 1
ATOM 1718 C CA . SER A 1 212 ? 3.933 8.345 -9.024 1.00 89.12 212 SER A CA 1
ATOM 1719 C C . SER A 1 212 ? 4.927 8.317 -7.869 1.00 89.12 212 SER A C 1
ATOM 1721 O O . SER A 1 212 ? 4.574 7.994 -6.735 1.00 89.12 212 SER A O 1
ATOM 1723 N N . ILE A 1 213 ? 6.178 8.669 -8.157 1.00 90.12 213 ILE A N 1
ATOM 1724 C CA . ILE A 1 213 ? 7.270 8.684 -7.185 1.00 90.12 213 ILE A CA 1
ATOM 1725 C C . ILE A 1 213 ? 8.077 9.972 -7.340 1.00 90.12 213 ILE A C 1
ATOM 1727 O O . ILE A 1 213 ? 8.542 10.281 -8.438 1.00 90.12 213 ILE A O 1
ATOM 1731 N N . PHE A 1 214 ? 8.283 10.697 -6.242 1.00 91.19 214 PHE A N 1
ATOM 1732 C CA . PHE A 1 214 ? 9.063 11.931 -6.229 1.00 91.19 214 PHE A CA 1
ATOM 1733 C C . PHE A 1 214 ? 10.033 11.989 -5.046 1.00 91.19 214 PHE A C 1
ATOM 1735 O O . PHE A 1 214 ? 9.617 11.904 -3.887 1.00 91.19 214 PHE A O 1
ATOM 1742 N N . GLY A 1 215 ? 11.321 12.206 -5.320 1.00 88.88 215 GLY A N 1
ATOM 1743 C CA . GLY A 1 215 ? 12.304 12.497 -4.272 1.00 88.88 215 GLY A CA 1
ATOM 1744 C C . GLY A 1 215 ? 12.522 11.348 -3.288 1.00 88.88 215 GLY A C 1
ATOM 1745 O O . GLY A 1 215 ? 12.713 11.597 -2.102 1.00 88.88 215 GLY A O 1
ATOM 1746 N N . THR A 1 216 ? 12.397 10.097 -3.731 1.00 90.69 216 THR A N 1
ATOM 1747 C CA . THR A 1 216 ? 12.473 8.922 -2.853 1.00 90.69 216 THR A CA 1
ATOM 1748 C C . THR A 1 216 ? 13.814 8.218 -2.950 1.00 90.69 216 THR A C 1
ATOM 1750 O O . THR A 1 216 ? 14.397 8.138 -4.034 1.00 90.69 216 THR A O 1
ATOM 1753 N N . ASN A 1 217 ? 14.224 7.612 -1.841 1.00 92.06 217 ASN A N 1
ATOM 1754 C CA . ASN A 1 217 ? 15.284 6.619 -1.797 1.00 92.06 217 ASN A CA 1
ATOM 1755 C C . ASN A 1 217 ? 14.661 5.233 -1.560 1.00 92.06 217 ASN A C 1
ATOM 1757 O O . ASN A 1 217 ? 13.795 5.085 -0.695 1.00 92.06 217 ASN A O 1
ATOM 1761 N N . SER A 1 218 ? 15.042 4.223 -2.340 1.00 92.69 218 SER A N 1
ATOM 1762 C CA . SER A 1 218 ? 14.550 2.863 -2.119 1.00 92.69 218 SER A CA 1
ATOM 1763 C C . SER A 1 218 ? 15.606 1.797 -2.352 1.00 92.69 218 SER A C 1
ATOM 1765 O O . SER A 1 218 ? 16.220 1.771 -3.415 1.00 92.69 218 SER A O 1
ATOM 1767 N N . GLU A 1 219 ? 15.711 0.855 -1.418 1.00 96.06 219 GLU A N 1
ATOM 1768 C CA . GLU A 1 219 ? 16.484 -0.373 -1.571 1.00 96.06 219 GLU A CA 1
ATOM 1769 C C . GLU A 1 219 ? 15.557 -1.584 -1.654 1.00 96.06 219 GLU A C 1
ATOM 1771 O O . GLU A 1 219 ? 14.694 -1.798 -0.801 1.00 96.06 219 GLU A O 1
ATOM 1776 N N . CYS A 1 220 ? 15.745 -2.414 -2.675 1.00 95.44 220 CYS A N 1
ATOM 1777 C CA . CYS A 1 220 ? 14.964 -3.626 -2.888 1.00 95.44 220 CYS A CA 1
ATOM 1778 C C . CYS A 1 220 ? 15.901 -4.821 -3.039 1.00 95.44 220 CYS A C 1
ATOM 1780 O O . CYS A 1 220 ? 16.771 -4.831 -3.905 1.00 95.44 220 CYS A O 1
ATOM 1782 N N . ARG A 1 221 ? 15.722 -5.857 -2.220 1.00 96.12 221 ARG A N 1
ATOM 1783 C CA . ARG A 1 221 ? 16.498 -7.097 -2.303 1.00 96.12 221 ARG A CA 1
ATOM 1784 C C . ARG A 1 221 ? 15.564 -8.288 -2.414 1.00 96.12 221 ARG A C 1
ATOM 1786 O O . ARG A 1 221 ? 14.702 -8.480 -1.556 1.00 96.12 221 ARG A O 1
ATOM 1793 N N . CYS A 1 222 ? 15.760 -9.100 -3.447 1.00 95.50 222 CYS A N 1
ATOM 1794 C CA . CYS A 1 222 ? 15.061 -10.367 -3.596 1.00 95.50 222 CYS A CA 1
ATOM 1795 C C . CYS A 1 222 ? 16.008 -11.523 -3.924 1.00 95.50 222 CYS A C 1
ATOM 1797 O O . CYS A 1 222 ? 17.017 -11.305 -4.583 1.00 95.50 222 CYS A O 1
ATOM 1799 N N . GLN A 1 223 ? 15.723 -12.752 -3.493 1.00 93.25 223 GLN A N 1
ATOM 1800 C CA . GLN A 1 223 ? 16.505 -13.896 -3.973 1.00 93.25 223 GLN A CA 1
ATOM 1801 C C . GLN A 1 223 ? 15.952 -14.388 -5.308 1.00 93.25 223 GLN A C 1
ATOM 1803 O O . GLN A 1 223 ? 16.656 -14.338 -6.307 1.00 93.25 223 GLN A O 1
ATOM 1808 N N . SER A 1 224 ? 14.680 -14.780 -5.374 1.00 94.25 224 SER A N 1
ATOM 1809 C CA . SER A 1 224 ? 14.156 -15.425 -6.581 1.00 94.25 224 SER A CA 1
ATOM 1810 C C . SER A 1 224 ? 13.625 -14.439 -7.626 1.00 94.25 224 SER A C 1
ATOM 1812 O O . SER A 1 224 ? 14.149 -14.423 -8.738 1.00 94.25 224 SER A O 1
ATOM 1814 N N . ARG A 1 225 ? 12.621 -13.605 -7.320 1.00 95.12 225 ARG A N 1
ATOM 1815 C CA . ARG A 1 225 ? 12.043 -12.706 -8.330 1.00 95.12 225 ARG A CA 1
ATOM 1816 C C . ARG A 1 225 ? 11.650 -11.327 -7.814 1.00 95.12 225 ARG A C 1
ATOM 1818 O O . ARG A 1 225 ? 10.874 -11.194 -6.871 1.00 95.12 225 ARG A O 1
ATOM 1825 N N . LEU A 1 226 ? 12.127 -10.306 -8.522 1.00 96.12 226 LEU A N 1
ATOM 1826 C CA . LEU A 1 226 ? 11.828 -8.897 -8.304 1.00 96.12 226 LEU A CA 1
ATOM 1827 C C . LEU A 1 226 ? 11.183 -8.279 -9.552 1.00 96.12 226 LEU A C 1
ATOM 1829 O O . LEU A 1 226 ? 11.832 -8.156 -10.587 1.00 96.12 226 LEU A O 1
ATOM 1833 N N . ASP A 1 227 ? 9.929 -7.848 -9.429 1.00 95.38 227 ASP A N 1
ATOM 1834 C CA . ASP A 1 227 ? 9.195 -7.094 -10.446 1.00 95.38 227 ASP A CA 1
ATOM 1835 C C . ASP A 1 227 ? 9.011 -5.636 -9.970 1.00 95.38 227 ASP A C 1
ATOM 1837 O O . ASP A 1 227 ? 8.450 -5.389 -8.904 1.00 95.38 227 ASP A O 1
ATOM 1841 N N . ILE A 1 228 ? 9.450 -4.652 -10.759 1.00 92.56 228 ILE A N 1
ATOM 1842 C CA . ILE A 1 228 ? 9.354 -3.216 -10.444 1.00 92.56 228 ILE A CA 1
ATOM 1843 C C . ILE A 1 228 ? 8.644 -2.495 -11.588 1.00 92.56 228 ILE A C 1
ATOM 1845 O O . ILE A 1 228 ? 9.122 -2.502 -12.721 1.00 92.56 228 ILE A O 1
ATOM 1849 N N . ARG A 1 229 ? 7.489 -1.879 -11.305 1.00 92.81 229 ARG A N 1
ATOM 1850 C CA . ARG A 1 229 ? 6.623 -1.214 -12.297 1.00 92.81 229 ARG A CA 1
ATOM 1851 C C . ARG A 1 229 ? 6.100 0.167 -11.876 1.00 92.81 229 ARG A C 1
ATOM 1853 O O . ARG A 1 229 ? 4.903 0.317 -11.611 1.00 92.81 229 ARG A O 1
ATOM 1860 N N . PRO A 1 230 ? 6.968 1.177 -11.757 1.00 88.38 230 PRO A N 1
ATOM 1861 C CA . PRO A 1 230 ? 6.565 2.562 -11.577 1.00 88.38 230 PRO A CA 1
ATOM 1862 C C . PRO A 1 230 ? 6.143 3.256 -12.886 1.00 88.38 230 PRO A C 1
ATOM 1864 O O . PRO A 1 230 ? 6.757 3.049 -13.932 1.00 88.38 230 PRO A O 1
ATOM 1867 N N . SER A 1 231 ? 5.116 4.110 -12.816 1.00 88.00 231 SER A N 1
ATOM 1868 C CA . SER A 1 231 ? 4.545 4.791 -13.997 1.00 88.00 231 SER A CA 1
ATOM 1869 C C . SER A 1 231 ? 5.032 6.229 -14.214 1.00 88.00 231 SER A C 1
ATOM 1871 O O . SER A 1 231 ? 4.935 6.735 -15.327 1.00 88.00 231 SER A O 1
ATOM 1873 N N . SER A 1 232 ? 5.512 6.900 -13.167 1.00 87.69 232 SER A N 1
ATOM 1874 C CA . SER A 1 232 ? 6.112 8.235 -13.237 1.00 87.69 232 SER A CA 1
ATOM 1875 C C . SER A 1 232 ? 7.104 8.400 -12.095 1.00 87.69 232 SER A C 1
ATOM 1877 O O . SER A 1 232 ? 6.755 8.163 -10.935 1.00 87.69 232 SER A O 1
ATOM 1879 N N . ILE A 1 233 ? 8.331 8.813 -12.403 1.00 86.50 233 ILE A N 1
ATOM 1880 C CA . ILE A 1 233 ? 9.429 8.860 -11.434 1.00 86.50 233 ILE A CA 1
ATOM 1881 C C . ILE A 1 233 ? 10.247 10.130 -11.619 1.00 86.50 233 ILE A C 1
ATOM 1883 O O . ILE A 1 233 ? 10.725 10.405 -12.719 1.00 86.50 233 ILE A O 1
ATOM 1887 N N . ILE A 1 234 ? 10.442 10.887 -10.541 1.00 86.25 234 ILE A N 1
ATOM 1888 C CA . ILE A 1 234 ? 11.205 12.134 -10.572 1.00 86.25 234 ILE A CA 1
ATOM 1889 C C . ILE A 1 234 ? 12.157 12.210 -9.379 1.00 86.25 234 ILE A C 1
ATOM 1891 O O . ILE A 1 234 ? 11.728 12.104 -8.229 1.00 86.25 234 ILE A O 1
ATOM 1895 N N . GLY A 1 235 ? 13.444 12.455 -9.633 1.00 85.00 235 GLY A N 1
ATOM 1896 C CA . GLY A 1 235 ? 14.397 12.784 -8.567 1.00 85.00 235 GLY A CA 1
ATOM 1897 C C . GLY A 1 235 ? 14.631 11.647 -7.571 1.00 85.00 235 GLY A C 1
ATOM 1898 O O . GLY A 1 235 ? 14.723 11.901 -6.375 1.00 85.00 235 GLY A O 1
ATOM 1899 N N . THR A 1 236 ? 14.640 10.394 -8.027 1.00 87.25 236 THR A N 1
ATOM 1900 C CA . THR A 1 236 ? 14.733 9.220 -7.147 1.00 87.25 236 THR A CA 1
ATOM 1901 C C . THR A 1 236 ? 16.077 8.518 -7.254 1.00 87.25 236 THR A C 1
ATOM 1903 O O . THR A 1 236 ? 16.620 8.367 -8.352 1.00 87.25 236 THR A O 1
ATOM 1906 N N . PHE A 1 237 ? 16.534 7.979 -6.129 1.00 87.25 237 PHE A N 1
ATOM 1907 C CA . PHE A 1 237 ? 17.591 6.976 -6.072 1.00 87.25 237 PHE A CA 1
ATOM 1908 C C . PHE A 1 237 ? 16.959 5.614 -5.776 1.00 87.25 237 PHE A C 1
ATOM 1910 O O . PHE A 1 237 ? 16.091 5.505 -4.906 1.00 87.25 237 PHE A O 1
ATOM 1917 N N . ALA A 1 238 ? 17.353 4.581 -6.516 1.00 89.06 238 ALA A N 1
ATOM 1918 C CA . ALA A 1 238 ? 16.818 3.243 -6.306 1.00 89.06 238 ALA A CA 1
ATOM 1919 C C . ALA A 1 238 ? 17.900 2.190 -6.495 1.00 89.06 238 ALA A C 1
ATOM 1921 O O . ALA A 1 238 ? 18.437 2.064 -7.587 1.00 89.06 238 ALA A O 1
ATOM 1922 N N . GLU A 1 239 ? 18.161 1.387 -5.471 1.00 93.00 239 GLU A N 1
ATOM 1923 C CA . GLU A 1 239 ? 19.055 0.242 -5.571 1.00 93.00 239 GLU A CA 1
ATOM 1924 C C . GLU A 1 239 ? 18.251 -1.057 -5.506 1.00 93.00 239 GLU A C 1
ATOM 1926 O O . GLU A 1 239 ? 17.596 -1.354 -4.508 1.00 93.00 239 GLU A O 1
ATOM 1931 N N . CYS A 1 240 ? 18.295 -1.861 -6.566 1.00 91.75 240 CYS A N 1
ATOM 1932 C CA . CYS A 1 240 ? 17.574 -3.128 -6.620 1.00 91.75 240 CYS A CA 1
ATOM 1933 C C . CYS A 1 240 ? 18.512 -4.286 -6.933 1.00 91.75 240 CYS A C 1
ATOM 1935 O O . CYS A 1 240 ? 19.206 -4.294 -7.949 1.00 91.75 240 CYS A O 1
ATOM 1937 N N . ARG A 1 241 ? 18.495 -5.300 -6.070 1.00 93.00 241 ARG A N 1
ATOM 1938 C CA . ARG A 1 241 ? 19.293 -6.516 -6.205 1.00 93.00 241 ARG A CA 1
ATOM 1939 C C . ARG A 1 241 ? 18.381 -7.737 -6.249 1.00 93.00 241 ARG A C 1
ATOM 1941 O O . ARG A 1 241 ? 17.551 -7.910 -5.356 1.00 93.00 241 ARG A O 1
ATOM 1948 N N . CYS A 1 242 ? 18.552 -8.599 -7.246 1.00 92.06 242 CYS A N 1
ATOM 1949 C CA . CYS A 1 242 ? 17.888 -9.901 -7.296 1.00 92.06 242 CYS A CA 1
ATOM 1950 C C . CYS A 1 242 ? 18.881 -11.027 -7.597 1.00 92.06 242 CYS A C 1
ATOM 1952 O O . CYS A 1 242 ? 19.761 -10.821 -8.417 1.00 92.06 242 CYS A O 1
ATOM 1954 N N . GLN A 1 243 ? 18.790 -12.211 -6.988 1.00 89.88 243 GLN A N 1
ATOM 1955 C CA . GLN A 1 243 ? 19.691 -13.301 -7.395 1.00 89.88 243 GLN A CA 1
ATOM 1956 C C . GLN A 1 243 ? 19.256 -13.881 -8.744 1.00 89.88 243 GLN A C 1
ATOM 1958 O O . GLN A 1 243 ? 20.047 -13.869 -9.680 1.00 89.88 243 GLN A O 1
ATOM 1963 N N . SER A 1 244 ? 17.998 -14.294 -8.896 1.00 88.94 244 SER A N 1
ATOM 1964 C CA . SER A 1 244 ? 17.578 -15.009 -10.108 1.00 88.94 244 SER A CA 1
ATOM 1965 C C . SER A 1 244 ? 16.944 -14.114 -11.181 1.00 88.94 244 SER A C 1
ATOM 1967 O O . SER A 1 244 ? 17.479 -14.040 -12.281 1.00 88.94 244 SER A O 1
ATOM 1969 N N . TRP A 1 245 ? 15.821 -13.440 -10.907 1.00 87.25 245 TRP A N 1
ATOM 1970 C CA . TRP A 1 245 ? 15.045 -12.744 -11.947 1.00 87.25 245 TRP A CA 1
ATOM 1971 C C . TRP A 1 245 ? 14.680 -11.311 -11.565 1.00 87.25 245 TRP A C 1
ATOM 1973 O O . TRP A 1 245 ? 13.905 -11.086 -10.635 1.00 87.25 245 TRP A O 1
ATOM 1983 N N . LEU A 1 246 ? 15.160 -10.341 -12.343 1.00 89.00 246 LEU A N 1
ATOM 1984 C CA . LEU A 1 246 ? 14.831 -8.924 -12.196 1.00 89.00 246 LEU A CA 1
ATOM 1985 C C . LEU A 1 246 ? 14.063 -8.401 -13.420 1.00 89.00 246 LEU A C 1
ATOM 1987 O O . LEU A 1 246 ? 14.605 -8.352 -14.519 1.00 89.00 246 LEU A O 1
ATOM 1991 N N . ASN A 1 247 ? 12.810 -7.978 -13.232 1.00 89.12 247 ASN A N 1
ATOM 1992 C CA . ASN A 1 247 ? 11.984 -7.356 -14.269 1.00 89.12 247 ASN A CA 1
ATOM 1993 C C . ASN A 1 247 ? 11.640 -5.915 -13.889 1.00 89.12 247 ASN A C 1
ATOM 1995 O O . ASN A 1 247 ? 10.982 -5.666 -12.881 1.00 89.12 247 ASN A O 1
ATOM 1999 N N . ILE A 1 248 ? 12.042 -4.962 -14.719 1.00 85.69 248 ILE A N 1
ATOM 2000 C CA . ILE A 1 248 ? 11.862 -3.537 -14.479 1.00 85.69 248 ILE A CA 1
ATOM 2001 C C . ILE A 1 248 ? 11.116 -2.925 -15.663 1.00 85.69 248 ILE A C 1
ATOM 2003 O O . ILE A 1 248 ? 11.581 -2.954 -16.799 1.00 85.69 248 ILE A O 1
ATOM 2007 N N . ARG A 1 249 ? 9.958 -2.322 -15.401 1.00 86.31 249 ARG A N 1
ATOM 2008 C CA . ARG A 1 249 ? 9.192 -1.555 -16.389 1.00 86.31 249 ARG A CA 1
ATOM 2009 C C . ARG A 1 249 ? 8.949 -0.168 -15.845 1.00 86.31 249 ARG A C 1
ATOM 2011 O O . ARG A 1 249 ? 8.304 -0.017 -14.817 1.00 86.31 249 ARG A O 1
ATOM 2018 N N . LEU A 1 250 ? 9.477 0.832 -16.522 1.00 82.50 250 LEU A N 1
ATOM 2019 C CA . LEU A 1 250 ? 9.437 2.203 -16.039 1.00 82.50 250 LEU A CA 1
ATOM 2020 C C . LEU A 1 250 ? 8.724 3.040 -17.088 1.00 82.50 250 LEU A C 1
ATOM 2022 O O . LEU A 1 250 ? 9.073 2.970 -18.265 1.00 82.50 250 LEU A O 1
ATOM 2026 N N . SER A 1 251 ? 7.769 3.856 -16.671 1.00 83.06 251 SER A N 1
ATOM 2027 C CA . SER A 1 251 ? 7.220 4.899 -17.532 1.00 83.06 251 SER A CA 1
ATOM 2028 C C . SER A 1 251 ? 7.599 6.267 -16.979 1.00 83.06 251 SER A C 1
ATOM 2030 O O . SER A 1 251 ? 7.654 6.443 -15.765 1.00 83.06 251 SER A O 1
ATOM 2032 N N . SER A 1 252 ? 7.927 7.198 -17.877 1.00 80.31 252 SER A N 1
ATOM 2033 C CA . SER A 1 252 ? 8.175 8.618 -17.600 1.00 80.31 252 SER A CA 1
ATOM 2034 C C . SER A 1 252 ? 9.138 8.874 -16.435 1.00 80.31 252 SER A C 1
ATOM 2036 O O . SER A 1 252 ? 8.735 9.068 -15.288 1.00 80.31 252 SER A O 1
ATOM 2038 N N . ILE A 1 253 ? 10.434 8.899 -16.742 1.00 78.81 253 ILE A N 1
ATOM 2039 C CA . ILE A 1 253 ? 11.511 8.991 -15.752 1.00 78.81 253 ILE A CA 1
ATOM 2040 C C . ILE A 1 253 ? 12.300 10.284 -15.941 1.00 78.81 253 ILE A C 1
ATOM 2042 O O . ILE A 1 253 ? 12.788 10.550 -17.040 1.00 78.81 253 ILE A O 1
ATOM 2046 N N . ILE A 1 254 ? 12.481 11.060 -14.872 1.00 77.50 254 ILE A N 1
ATOM 2047 C CA . ILE A 1 254 ? 13.201 12.337 -14.907 1.00 77.50 254 ILE A CA 1
ATOM 2048 C C . ILE A 1 254 ? 14.179 12.450 -13.735 1.00 77.50 254 ILE A C 1
ATOM 2050 O O . ILE A 1 254 ? 13.775 12.381 -12.576 1.00 77.50 254 ILE A O 1
ATOM 2054 N N . GLY A 1 255 ? 15.461 12.707 -14.004 1.00 77.31 255 GLY A N 1
ATOM 2055 C CA . GLY A 1 255 ? 16.405 13.069 -12.937 1.00 77.31 255 GLY A CA 1
ATOM 2056 C C . GLY A 1 255 ? 16.662 11.947 -11.930 1.00 77.31 255 GLY A C 1
ATOM 2057 O O . GLY A 1 255 ? 16.736 12.222 -10.736 1.00 77.31 255 GLY A O 1
ATOM 2058 N N . THR A 1 256 ? 16.708 10.688 -12.374 1.00 79.44 256 THR A N 1
ATOM 2059 C CA . THR A 1 256 ? 16.854 9.530 -11.474 1.00 79.44 256 THR A CA 1
ATOM 2060 C C . THR A 1 256 ? 18.214 8.852 -11.609 1.00 79.44 256 THR A C 1
ATOM 2062 O O . THR A 1 256 ? 18.870 8.954 -12.650 1.00 79.44 256 THR A O 1
ATOM 2065 N N . PHE A 1 257 ? 18.613 8.144 -10.549 1.00 80.25 257 PHE A N 1
ATOM 2066 C CA . PHE A 1 257 ? 19.878 7.412 -10.470 1.00 80.25 257 PHE A CA 1
ATOM 2067 C C . PHE A 1 257 ? 19.665 5.973 -9.974 1.00 80.25 257 PHE A C 1
ATOM 2069 O O . PHE A 1 257 ? 19.947 5.688 -8.809 1.00 80.25 257 PHE A O 1
ATOM 2076 N N . PRO A 1 258 ? 19.077 5.071 -10.783 1.00 82.12 258 PRO A N 1
ATOM 2077 C CA . PRO A 1 258 ? 18.868 3.700 -10.346 1.00 82.12 258 PRO A CA 1
ATOM 2078 C C . PRO A 1 258 ? 20.097 2.800 -10.554 1.00 82.12 258 PRO A C 1
ATOM 2080 O O . PRO A 1 258 ? 20.734 2.827 -11.608 1.00 82.12 258 PRO A O 1
ATOM 2083 N N . GLU A 1 259 ? 20.351 1.927 -9.583 1.00 86.06 259 GLU A N 1
ATOM 2084 C CA . GLU A 1 259 ? 21.285 0.805 -9.657 1.00 86.06 259 GLU A CA 1
ATOM 2085 C C . GLU A 1 259 ? 20.529 -0.526 -9.632 1.00 86.06 259 GLU A C 1
ATOM 2087 O O . GLU A 1 259 ? 19.787 -0.833 -8.698 1.00 86.06 259 GLU A O 1
ATOM 2092 N N . TYR A 1 260 ? 20.757 -1.362 -10.640 1.00 85.12 260 TYR A N 1
ATOM 2093 C CA . TYR A 1 260 ? 20.107 -2.655 -10.798 1.00 85.12 260 TYR A CA 1
ATOM 2094 C C . TYR A 1 260 ? 21.146 -3.766 -10.907 1.00 85.12 260 TYR A C 1
ATOM 2096 O O . TYR A 1 260 ? 22.024 -3.732 -11.767 1.00 85.12 260 TYR A O 1
ATOM 2104 N N . ARG A 1 261 ? 21.060 -4.779 -10.042 1.00 85.31 261 ARG A N 1
ATOM 2105 C CA . ARG A 1 261 ? 21.981 -5.923 -10.045 1.00 85.31 261 ARG A CA 1
ATOM 2106 C C . ARG A 1 261 ? 21.206 -7.230 -10.047 1.00 85.31 261 ARG A C 1
ATOM 2108 O O . ARG A 1 261 ? 20.326 -7.426 -9.208 1.00 85.31 261 ARG A O 1
ATOM 2115 N N . CYS A 1 262 ? 21.567 -8.135 -10.949 1.00 83.38 262 CYS A N 1
ATOM 2116 C CA . CYS A 1 262 ? 21.072 -9.502 -10.945 1.00 83.38 262 CYS A CA 1
ATOM 2117 C C . CYS A 1 262 ? 22.196 -10.533 -11.099 1.00 83.38 262 CYS A C 1
ATOM 2119 O O . CYS A 1 262 ? 23.234 -10.197 -11.662 1.00 83.38 262 CYS A O 1
ATOM 2121 N N . GLN A 1 263 ? 22.036 -11.763 -10.600 1.00 82.50 263 GLN A N 1
ATOM 2122 C CA . GLN A 1 263 ? 22.985 -12.833 -10.932 1.00 82.50 263 GLN A CA 1
ATOM 2123 C C . GLN A 1 263 ? 22.575 -13.503 -12.238 1.00 82.50 263 GLN A C 1
ATOM 2125 O O . GLN A 1 263 ? 23.373 -13.492 -13.164 1.00 82.50 263 GLN A O 1
ATOM 2130 N N . SER A 1 264 ? 21.333 -13.979 -12.365 1.00 81.69 264 SER A N 1
ATOM 2131 C CA . SER A 1 264 ? 20.940 -14.791 -13.527 1.00 81.69 264 SER A CA 1
ATOM 2132 C C . SER A 1 264 ? 20.277 -14.013 -14.666 1.00 81.69 264 SER A C 1
ATOM 2134 O O . SER A 1 264 ? 20.679 -14.185 -15.811 1.00 81.69 264 SER A O 1
ATOM 2136 N N . TRP A 1 265 ? 19.250 -13.193 -14.413 1.00 78.62 265 TRP A N 1
ATOM 2137 C CA . TRP A 1 265 ? 18.481 -12.592 -15.511 1.00 78.62 265 TRP A CA 1
ATOM 2138 C C . TRP A 1 265 ? 17.913 -11.208 -15.210 1.00 78.62 265 TRP A C 1
ATOM 2140 O O . TRP A 1 265 ? 17.320 -10.970 -14.155 1.00 78.62 265 TRP A O 1
ATOM 2150 N N . ILE A 1 266 ? 18.026 -10.306 -16.187 1.00 81.19 266 ILE A N 1
ATOM 2151 C CA . ILE A 1 266 ? 17.517 -8.937 -16.097 1.00 81.19 266 ILE A CA 1
ATOM 2152 C C . ILE A 1 266 ? 16.777 -8.517 -17.380 1.00 81.19 266 ILE A C 1
ATOM 2154 O O . ILE A 1 266 ? 17.299 -8.655 -18.486 1.00 81.19 266 ILE A O 1
ATOM 2158 N N . ASP A 1 267 ? 15.569 -7.969 -17.215 1.00 79.25 267 ASP A N 1
ATOM 2159 C CA . ASP A 1 267 ? 14.752 -7.346 -18.270 1.00 79.25 267 ASP A CA 1
ATOM 2160 C C . ASP A 1 267 ? 14.344 -5.950 -17.838 1.00 79.25 267 ASP A C 1
ATOM 2162 O O . ASP A 1 267 ? 13.659 -5.777 -16.828 1.00 79.25 267 ASP A O 1
ATOM 2166 N N . ILE A 1 268 ? 14.782 -4.952 -18.602 1.00 77.19 268 ILE A N 1
ATOM 2167 C CA . ILE A 1 268 ? 14.521 -3.542 -18.317 1.00 77.19 268 ILE A CA 1
ATOM 2168 C C . ILE A 1 268 ? 13.858 -2.916 -19.535 1.00 77.19 268 ILE A C 1
ATOM 2170 O O . ILE A 1 268 ? 14.426 -2.894 -20.628 1.00 77.19 268 ILE A O 1
ATOM 2174 N N . ARG A 1 269 ? 12.657 -2.373 -19.323 1.00 78.38 269 ARG A N 1
ATOM 2175 C CA . ARG A 1 269 ? 11.837 -1.722 -20.349 1.00 78.38 269 ARG A CA 1
ATOM 2176 C C . ARG A 1 269 ? 11.381 -0.348 -19.884 1.00 78.38 269 ARG A C 1
ATOM 2178 O O . ARG A 1 269 ? 10.261 -0.204 -19.382 1.00 78.38 269 ARG A O 1
ATOM 2185 N N . PRO A 1 270 ? 12.243 0.666 -19.997 1.00 74.56 270 PRO A N 1
ATOM 2186 C CA . PRO A 1 270 ? 11.832 2.029 -19.770 1.00 74.56 270 PRO A CA 1
ATOM 2187 C C . PRO A 1 270 ? 11.150 2.621 -21.013 1.00 74.56 270 PRO A C 1
ATOM 2189 O O . PRO A 1 270 ? 11.485 2.296 -22.155 1.00 74.56 270 PRO A O 1
ATOM 2192 N N . SER A 1 271 ? 10.218 3.537 -20.776 1.00 73.81 271 SER A N 1
ATOM 2193 C CA . SER A 1 271 ? 9.605 4.400 -21.783 1.00 73.81 271 SER A CA 1
ATOM 2194 C C . SER A 1 271 ? 9.679 5.850 -21.315 1.00 73.81 271 SER A C 1
ATOM 2196 O O . SER A 1 271 ? 9.266 6.131 -20.189 1.00 73.81 271 SER A O 1
ATOM 2198 N N . SER A 1 272 ? 10.144 6.752 -22.182 1.00 69.69 272 SER A N 1
ATOM 2199 C CA . SER A 1 272 ? 10.255 8.196 -21.915 1.00 69.69 272 SER A CA 1
ATOM 2200 C C . SER A 1 272 ? 11.202 8.513 -20.753 1.00 69.69 272 SER A C 1
ATOM 2202 O O . SER A 1 272 ? 10.786 8.679 -19.608 1.00 69.69 272 SER A O 1
ATOM 2204 N N . ILE A 1 273 ? 12.500 8.591 -21.053 1.00 67.75 273 ILE A N 1
ATOM 2205 C CA . ILE A 1 273 ? 13.559 8.854 -20.072 1.00 67.75 273 ILE A CA 1
ATOM 2206 C C . ILE A 1 273 ? 14.213 10.200 -20.362 1.00 67.75 273 ILE A C 1
ATOM 2208 O O . ILE A 1 273 ? 14.651 10.447 -21.482 1.00 67.75 273 ILE A O 1
ATOM 2212 N N . PHE A 1 274 ? 14.357 11.032 -19.335 1.00 67.19 274 PHE A N 1
ATOM 2213 C CA . PHE A 1 274 ? 15.041 12.313 -19.417 1.00 67.19 274 PHE A CA 1
ATOM 2214 C C . PHE A 1 274 ? 16.014 12.491 -18.245 1.00 67.19 274 PHE A C 1
ATOM 2216 O O . PHE A 1 274 ? 15.677 12.206 -17.095 1.00 67.19 274 PHE A O 1
ATOM 2223 N N . ARG A 1 275 ? 17.236 12.972 -18.524 1.00 71.31 275 ARG A N 1
ATOM 2224 C CA . ARG A 1 275 ? 18.266 13.295 -17.510 1.00 71.31 275 ARG A CA 1
ATOM 2225 C C . ARG A 1 275 ? 18.427 12.211 -16.429 1.00 71.31 275 ARG A C 1
ATOM 2227 O O . ARG A 1 275 ? 18.446 12.516 -15.244 1.00 71.31 275 ARG A O 1
ATOM 2234 N N . THR A 1 276 ? 18.470 10.944 -16.826 1.00 68.06 276 THR A N 1
ATOM 2235 C CA . THR A 1 276 ? 18.560 9.800 -15.908 1.00 68.06 276 THR A CA 1
ATOM 2236 C C . THR A 1 276 ? 19.837 9.032 -16.191 1.00 68.06 276 THR A C 1
ATOM 2238 O O . THR A 1 276 ? 20.150 8.772 -17.350 1.00 68.06 276 THR A O 1
ATOM 2241 N N . ARG A 1 277 ? 20.552 8.644 -15.136 1.00 70.69 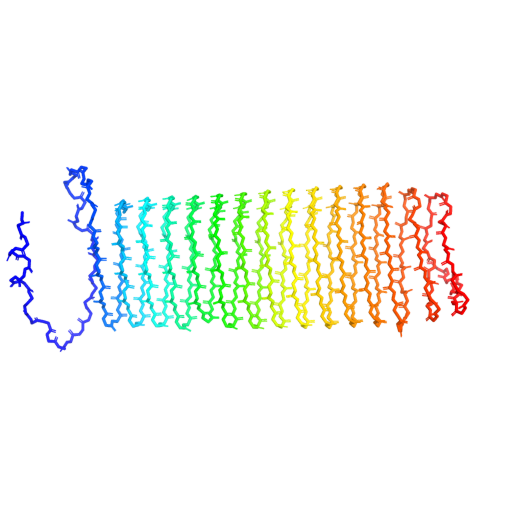277 ARG A N 1
ATOM 2242 C CA . ARG A 1 277 ? 21.743 7.799 -15.229 1.00 70.69 277 ARG A CA 1
ATOM 2243 C C . ARG A 1 277 ? 21.469 6.492 -14.501 1.00 70.69 277 ARG A C 1
ATOM 2245 O O . ARG A 1 277 ? 21.313 6.495 -13.291 1.00 70.69 277 ARG A O 1
ATOM 2252 N N . SER A 1 278 ? 21.423 5.387 -15.232 1.00 72.69 278 SER A N 1
ATOM 2253 C CA . SER A 1 278 ? 21.145 4.061 -14.675 1.00 72.69 278 SER A CA 1
ATOM 2254 C C . SER A 1 278 ? 22.355 3.148 -14.787 1.00 72.69 278 SER A C 1
ATOM 2256 O O . SER A 1 278 ? 22.930 3.074 -15.867 1.00 72.69 278 SER A O 1
ATOM 2258 N N . GLU A 1 279 ? 22.671 2.386 -13.743 1.00 75.44 279 GLU A N 1
ATOM 2259 C CA . GLU A 1 279 ? 23.690 1.332 -13.791 1.00 75.44 279 GLU A CA 1
ATOM 2260 C C . GLU A 1 279 ? 23.030 -0.042 -13.664 1.00 75.44 279 GLU A C 1
ATOM 2262 O O . GLU A 1 279 ? 22.251 -0.282 -12.745 1.00 75.44 279 GLU A O 1
ATOM 2267 N N . CYS A 1 280 ? 23.324 -0.955 -14.590 1.00 74.19 280 CYS A N 1
ATOM 2268 C CA . CYS A 1 280 ? 22.716 -2.287 -14.639 1.00 74.19 280 CYS A CA 1
ATOM 2269 C C . CYS A 1 280 ? 23.811 -3.349 -14.724 1.00 74.19 280 CYS A C 1
ATOM 2271 O O . CYS A 1 280 ? 24.703 -3.219 -15.551 1.00 74.19 280 CYS A O 1
ATOM 2273 N N . ARG A 1 281 ? 23.762 -4.397 -13.894 1.00 75.44 281 ARG A N 1
ATOM 2274 C CA . ARG A 1 281 ? 24.758 -5.484 -13.899 1.00 75.44 281 ARG A CA 1
ATOM 2275 C C . ARG A 1 281 ? 24.089 -6.856 -13.820 1.00 75.44 281 ARG A C 1
ATOM 2277 O O . ARG A 1 281 ? 23.228 -7.058 -12.966 1.00 75.44 281 ARG A O 1
ATOM 2284 N N . CYS A 1 282 ? 24.530 -7.795 -14.658 1.00 75.69 282 CYS A N 1
ATOM 2285 C CA . CYS A 1 282 ? 24.164 -9.215 -14.609 1.00 75.69 282 CYS A CA 1
ATOM 2286 C C . CYS A 1 282 ? 25.436 -10.086 -14.638 1.00 75.69 282 CYS A C 1
ATOM 2288 O O . CYS A 1 282 ? 26.381 -9.708 -15.330 1.00 75.69 282 CYS A O 1
ATOM 2290 N N . GLN A 1 283 ? 25.511 -11.163 -13.839 1.00 71.44 283 GLN A N 1
ATOM 2291 C CA . GLN A 1 283 ? 26.728 -11.992 -13.704 1.00 71.44 283 GLN A CA 1
ATOM 2292 C C . GLN A 1 283 ? 26.742 -13.209 -14.641 1.00 71.44 283 GLN A C 1
ATOM 2294 O O . GLN A 1 283 ? 27.736 -13.408 -15.332 1.00 71.44 283 GLN A O 1
ATOM 2299 N N . ASP A 1 284 ? 25.648 -13.971 -14.692 1.00 68.50 284 ASP A N 1
ATOM 2300 C CA . ASP A 1 284 ? 25.612 -15.339 -15.228 1.00 68.50 284 ASP A CA 1
ATOM 2301 C C . ASP A 1 284 ? 24.595 -15.523 -16.375 1.00 68.50 284 ASP A C 1
ATOM 2303 O O . ASP A 1 284 ? 24.311 -16.653 -16.774 1.00 68.50 284 ASP A O 1
ATOM 2307 N N . GLY A 1 285 ? 24.009 -14.448 -16.920 1.00 57.41 285 GLY A N 1
ATOM 2308 C CA . GLY A 1 285 ? 23.014 -14.583 -17.987 1.00 57.41 285 GLY A CA 1
ATOM 2309 C C . GLY A 1 285 ? 22.747 -13.347 -18.842 1.00 57.41 285 GLY A C 1
ATOM 2310 O O . GLY A 1 285 ? 23.379 -12.299 -18.719 1.00 57.41 285 GLY A O 1
ATOM 2311 N N . SER A 1 286 ? 21.815 -13.516 -19.784 1.00 55.22 286 SER A N 1
ATOM 2312 C CA . SER A 1 286 ? 21.525 -12.563 -20.855 1.00 55.22 286 SER A CA 1
ATOM 2313 C C . SER A 1 286 ? 20.836 -11.294 -20.339 1.00 55.22 286 SER A C 1
ATOM 2315 O O . SER A 1 286 ? 19.738 -11.356 -19.786 1.00 55.22 286 SER A O 1
ATOM 2317 N N . ILE A 1 287 ? 21.440 -10.127 -20.579 1.00 53.75 287 ILE A N 1
ATOM 2318 C CA . ILE A 1 287 ? 20.792 -8.823 -20.378 1.00 53.75 287 ILE A CA 1
ATOM 2319 C C . ILE A 1 287 ? 19.871 -8.526 -21.562 1.00 53.75 287 ILE A C 1
ATOM 2321 O O . ILE A 1 287 ? 20.345 -8.069 -22.594 1.00 53.75 287 ILE A O 1
ATOM 2325 N N . PHE A 1 288 ? 18.557 -8.692 -21.406 1.00 50.25 288 PHE A N 1
ATOM 2326 C CA . PHE A 1 288 ? 17.595 -8.200 -22.396 1.00 50.25 288 PHE A CA 1
ATOM 2327 C C . PHE A 1 288 ? 17.127 -6.796 -22.004 1.00 50.25 288 PHE A C 1
ATOM 2329 O O . PHE A 1 288 ? 16.113 -6.612 -21.333 1.00 50.25 288 PHE A O 1
ATOM 2336 N N . ALA A 1 289 ? 17.880 -5.780 -22.415 1.00 50.91 289 ALA A N 1
ATOM 2337 C CA . ALA A 1 289 ? 17.461 -4.389 -22.286 1.00 50.91 289 ALA A CA 1
ATOM 2338 C C . ALA A 1 289 ? 16.777 -3.944 -23.586 1.00 50.91 289 ALA A C 1
ATOM 2340 O O . ALA A 1 289 ? 17.451 -3.700 -24.578 1.00 50.91 289 ALA A O 1
ATOM 2341 N N . VAL A 1 290 ? 15.446 -3.822 -23.589 1.00 47.84 290 VAL A N 1
ATOM 2342 C CA . VAL A 1 290 ? 14.706 -3.193 -24.698 1.00 47.84 290 VAL A CA 1
ATOM 2343 C C . VAL A 1 290 ? 14.239 -1.831 -24.215 1.00 47.84 290 VAL A C 1
ATOM 2345 O O . VAL A 1 290 ? 13.225 -1.719 -23.527 1.00 47.84 290 VAL A O 1
ATOM 2348 N N . ALA A 1 291 ? 14.976 -0.783 -24.556 1.00 48.31 291 ALA A N 1
ATOM 2349 C CA . ALA A 1 291 ? 14.734 0.542 -24.007 1.00 48.31 291 ALA A CA 1
ATOM 2350 C C . ALA A 1 291 ? 14.381 1.575 -25.078 1.00 48.31 291 ALA A C 1
ATOM 2352 O O . ALA A 1 291 ? 15.237 2.032 -25.821 1.00 48.31 291 ALA A O 1
ATOM 2353 N N . ARG A 1 292 ? 13.114 2.001 -25.150 1.00 44.62 292 ARG A N 1
ATOM 2354 C CA . ARG A 1 292 ? 12.738 3.128 -26.019 1.00 44.62 292 ARG A CA 1
ATOM 2355 C C . ARG A 1 292 ? 13.172 4.431 -25.351 1.00 44.62 292 ARG A C 1
ATOM 2357 O O . ARG A 1 292 ? 12.499 4.927 -24.445 1.00 44.62 292 ARG A O 1
ATOM 2364 N N . TYR A 1 293 ? 14.308 4.960 -25.791 1.00 50.12 293 TYR A N 1
ATOM 2365 C CA . TYR A 1 293 ? 14.860 6.217 -25.302 1.00 50.12 293 TYR A CA 1
ATOM 2366 C C . TYR A 1 293 ? 14.368 7.399 -26.141 1.00 50.12 293 TYR A C 1
ATOM 2368 O O . TYR A 1 293 ? 14.430 7.381 -27.368 1.00 50.12 293 TYR A O 1
ATOM 2376 N N . SER A 1 294 ? 13.945 8.458 -25.458 1.00 41.19 294 SER A N 1
ATOM 2377 C CA . SER A 1 294 ? 13.672 9.773 -26.037 1.00 41.19 294 SER A CA 1
ATOM 2378 C C . SER A 1 294 ? 14.376 10.825 -25.168 1.00 41.19 294 SER A C 1
ATOM 2380 O O . SER A 1 294 ? 13.752 11.413 -24.287 1.00 41.19 294 SER A O 1
ATOM 2382 N N . GLY A 1 295 ? 15.694 10.994 -25.334 1.00 43.91 295 GLY A N 1
ATOM 2383 C CA . GLY A 1 295 ? 16.505 11.913 -24.519 1.00 43.91 295 GLY A CA 1
ATOM 2384 C C . GLY A 1 295 ? 17.950 11.453 -24.272 1.00 43.91 295 GLY A C 1
ATOM 2385 O O . GLY A 1 295 ? 18.362 10.404 -24.758 1.00 43.91 295 GLY A O 1
ATOM 2386 N N . LEU A 1 296 ? 18.716 12.270 -23.531 1.00 39.69 296 LEU A N 1
ATOM 2387 C CA . LEU A 1 296 ? 20.150 12.079 -23.251 1.00 39.69 296 LEU A CA 1
ATOM 2388 C C . LEU A 1 296 ? 20.479 10.757 -22.522 1.00 39.69 296 LEU A C 1
ATOM 2390 O O . LEU A 1 296 ? 19.728 10.279 -21.673 1.00 39.69 296 LEU A O 1
ATOM 2394 N N . VAL A 1 297 ? 21.653 10.243 -22.887 1.00 46.81 297 VAL A N 1
ATOM 2395 C CA . VAL A 1 297 ? 22.225 8.892 -22.766 1.00 46.81 297 VAL A CA 1
ATOM 2396 C C . VAL A 1 297 ? 22.357 8.329 -21.334 1.00 46.81 297 VAL A C 1
ATOM 2398 O O . VAL A 1 297 ? 22.961 8.988 -20.487 1.00 46.81 297 VAL A O 1
ATOM 2401 N N . PRO A 1 298 ? 21.918 7.080 -21.057 1.00 50.44 298 PRO A N 1
ATOM 2402 C CA . PRO A 1 298 ? 22.413 6.298 -19.922 1.00 50.44 298 PRO A CA 1
ATOM 2403 C C . PRO A 1 298 ? 23.750 5.614 -20.264 1.00 50.44 298 PRO A C 1
ATOM 2405 O O . PRO A 1 298 ? 23.899 5.059 -21.349 1.00 50.44 298 PRO A O 1
ATOM 2408 N N . ASN A 1 299 ? 24.695 5.588 -19.321 1.00 48.31 299 ASN A N 1
ATOM 2409 C CA . ASN A 1 299 ? 25.868 4.712 -19.414 1.00 48.31 299 ASN A CA 1
ATOM 2410 C C . ASN A 1 299 ? 25.446 3.289 -19.032 1.00 48.31 299 ASN A C 1
ATOM 2412 O O . ASN A 1 299 ? 25.101 3.043 -17.878 1.00 48.31 299 ASN A O 1
ATOM 2416 N N . LEU A 1 300 ? 25.462 2.360 -19.987 1.00 51.22 300 LEU A N 1
ATO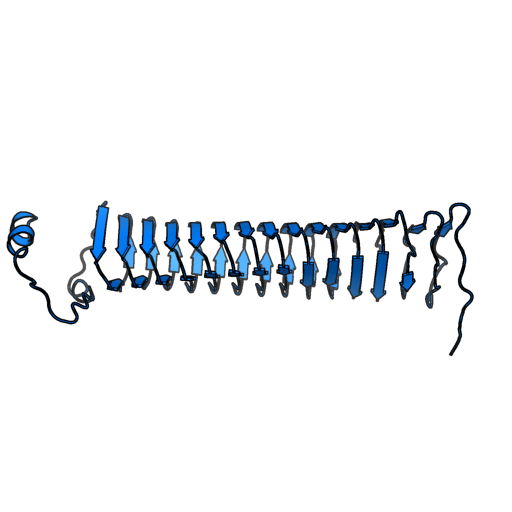M 2417 C CA . LEU A 1 300 ? 25.149 0.951 -19.749 1.00 51.22 300 LEU A CA 1
ATOM 2418 C C . LEU A 1 300 ? 26.452 0.134 -19.799 1.00 51.22 300 LEU A C 1
ATOM 2420 O O . LEU A 1 300 ? 27.037 -0.003 -20.868 1.00 51.22 300 LEU A O 1
ATOM 2424 N N . ASP A 1 301 ? 26.904 -0.400 -18.658 1.00 49.34 301 ASP A N 1
ATOM 2425 C CA . ASP A 1 301 ? 28.050 -1.329 -18.572 1.00 49.34 301 ASP A CA 1
ATOM 2426 C C . ASP A 1 301 ? 27.532 -2.775 -18.636 1.00 49.34 301 ASP A C 1
ATOM 2428 O O . ASP A 1 301 ? 26.867 -3.248 -17.711 1.00 49.34 301 ASP A O 1
ATOM 2432 N N . VAL A 1 302 ? 27.803 -3.472 -19.743 1.00 49.53 302 VAL A N 1
ATOM 2433 C CA . VAL A 1 302 ? 27.346 -4.848 -19.995 1.00 49.53 302 VAL A CA 1
ATOM 2434 C C . VAL A 1 302 ? 28.550 -5.797 -19.997 1.00 49.53 302 VAL A C 1
ATOM 2436 O O . VAL A 1 302 ? 29.448 -5.690 -20.834 1.00 49.53 302 VAL A O 1
ATOM 2439 N N . ARG A 1 303 ? 28.573 -6.764 -19.066 1.00 45.47 303 ARG A N 1
ATOM 2440 C CA . ARG A 1 303 ? 29.627 -7.795 -18.984 1.00 45.47 303 ARG A CA 1
ATOM 2441 C C . ARG A 1 303 ? 29.353 -8.997 -19.910 1.00 45.47 303 ARG A C 1
ATOM 2443 O O . ARG A 1 303 ? 28.233 -9.197 -20.380 1.00 45.47 303 ARG A O 1
ATOM 2450 N N . ALA A 1 304 ? 30.416 -9.757 -20.187 1.00 38.41 304 ALA A N 1
ATOM 2451 C CA . ALA A 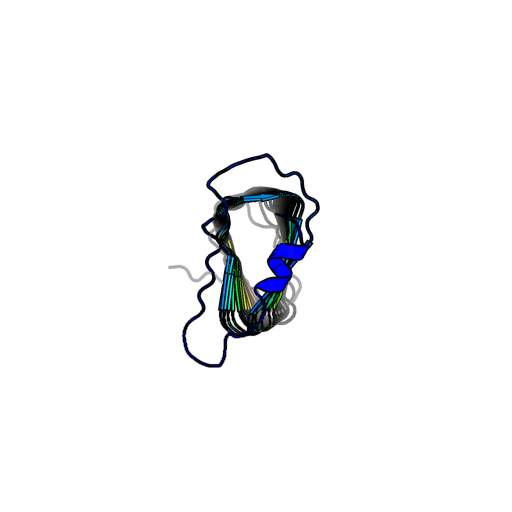1 304 ? 30.492 -10.883 -21.128 1.00 38.41 304 ALA A CA 1
ATOM 2452 C C . ALA A 1 304 ? 29.359 -11.922 -20.966 1.00 38.41 304 ALA A C 1
ATOM 2454 O O . ALA A 1 304 ? 28.936 -12.188 -19.847 1.00 38.41 304 ALA A O 1
ATOM 2455 N N . GLY A 1 305 ? 28.887 -12.516 -22.073 1.00 41.06 305 GLY A N 1
ATOM 2456 C CA . GLY A 1 305 ? 27.788 -13.505 -22.088 1.00 41.06 305 GLY A CA 1
ATOM 2457 C C . GLY A 1 305 ? 26.375 -12.928 -22.284 1.00 41.06 305 GLY A C 1
ATOM 2458 O O . GLY A 1 305 ? 25.386 -13.659 -22.245 1.00 41.06 305 GLY A O 1
ATOM 2459 N N . SER A 1 306 ? 26.269 -11.619 -22.518 1.00 49.41 306 SER A N 1
ATOM 2460 C CA . SER A 1 306 ? 24.998 -10.897 -22.658 1.00 49.41 306 SER A CA 1
ATOM 2461 C C . SER A 1 306 ? 24.574 -10.722 -24.123 1.00 49.41 306 SER A C 1
ATOM 2463 O O . SER A 1 306 ? 25.414 -10.411 -24.969 1.00 49.41 306 SER A O 1
ATOM 2465 N N . ALA A 1 307 ? 23.270 -10.847 -24.406 1.00 43.91 307 ALA A N 1
ATOM 2466 C CA . ALA A 1 307 ? 22.668 -10.559 -25.711 1.00 43.91 307 ALA A CA 1
ATOM 2467 C C . ALA A 1 307 ? 21.896 -9.234 -25.656 1.00 43.91 307 ALA A C 1
ATOM 2469 O O . ALA A 1 307 ? 20.828 -9.172 -25.057 1.00 43.91 307 ALA A O 1
ATOM 2470 N N . PHE A 1 308 ? 22.424 -8.180 -26.279 1.00 49.69 308 PHE A N 1
ATOM 2471 C CA . PHE A 1 308 ? 21.748 -6.881 -26.353 1.00 49.69 308 PHE A CA 1
ATOM 2472 C C . PHE A 1 308 ? 20.828 -6.834 -27.581 1.00 49.69 308 PHE A C 1
ATOM 2474 O O . PHE A 1 308 ? 21.277 -7.119 -28.692 1.00 49.69 308 PHE A O 1
ATOM 2481 N N . ALA A 1 309 ? 19.558 -6.466 -27.388 1.00 47.97 309 ALA A N 1
ATOM 2482 C CA . ALA A 1 309 ? 18.624 -6.183 -28.475 1.00 47.97 309 ALA A CA 1
ATOM 2483 C C . ALA A 1 309 ? 18.446 -4.658 -28.585 1.00 47.97 309 ALA A C 1
ATOM 2485 O O . ALA A 1 309 ? 17.977 -4.045 -27.622 1.00 47.97 309 ALA A O 1
ATOM 2486 N N . PRO A 1 310 ? 18.819 -4.026 -29.710 1.00 45.12 310 PRO A N 1
ATOM 2487 C CA . PRO A 1 310 ? 18.680 -2.586 -29.865 1.00 45.12 310 PRO A CA 1
ATOM 2488 C C . PRO A 1 310 ? 17.214 -2.156 -29.789 1.00 45.12 310 PRO A C 1
ATOM 2490 O O . PRO A 1 310 ? 16.277 -2.887 -30.116 1.00 45.12 310 PRO A O 1
ATOM 2493 N N . ALA A 1 311 ? 17.015 -0.927 -29.334 1.00 50.31 311 ALA A N 1
ATOM 2494 C CA . ALA A 1 311 ? 15.717 -0.285 -29.308 1.00 50.31 311 ALA A CA 1
ATOM 2495 C C . ALA A 1 311 ? 15.653 0.845 -30.338 1.00 50.31 311 ALA A C 1
ATOM 2497 O O . ALA A 1 311 ? 16.674 1.333 -30.810 1.00 50.31 311 ALA A O 1
ATOM 2498 N N . ARG A 1 312 ? 14.440 1.299 -30.674 1.00 44.72 312 ARG A N 1
ATOM 2499 C CA . ARG A 1 312 ? 14.262 2.481 -31.529 1.00 44.72 312 ARG A CA 1
ATOM 2500 C C . ARG A 1 312 ? 14.723 3.730 -30.769 1.00 44.72 312 ARG A C 1
ATOM 2502 O O . ARG A 1 312 ? 14.109 4.089 -29.763 1.00 44.72 312 ARG A O 1
ATOM 2509 N N . TYR A 1 313 ? 15.779 4.369 -31.263 1.00 48.41 313 TYR A N 1
ATOM 2510 C CA . TYR A 1 313 ? 16.304 5.636 -30.757 1.00 48.41 313 TYR A CA 1
ATOM 2511 C C . TYR A 1 313 ? 15.694 6.810 -31.529 1.00 48.41 313 TYR A C 1
ATOM 2513 O O . TYR A 1 313 ? 15.647 6.797 -32.756 1.00 48.41 313 TYR A O 1
ATOM 2521 N N . SER A 1 314 ? 15.279 7.855 -30.817 1.00 42.59 314 SER A N 1
ATOM 2522 C CA . SER A 1 314 ? 15.081 9.193 -31.384 1.00 42.59 314 SER A CA 1
ATOM 2523 C C . SER A 1 314 ? 16.000 10.163 -30.629 1.00 42.59 314 SER A C 1
ATOM 2525 O O . SER A 1 314 ? 15.584 10.759 -29.634 1.00 42.59 314 SER A O 1
ATOM 2527 N N . GLY A 1 315 ? 17.280 10.236 -31.019 1.00 45.41 315 GLY A N 1
ATOM 2528 C CA . GLY A 1 315 ? 18.311 11.047 -30.349 1.00 45.41 315 GLY A CA 1
ATOM 2529 C C . GLY A 1 315 ? 19.748 10.538 -30.551 1.00 45.41 315 GLY A C 1
ATOM 2530 O O . GLY A 1 315 ? 19.967 9.583 -31.292 1.00 45.41 315 GLY A O 1
ATOM 2531 N N . LEU A 1 316 ? 20.722 11.189 -29.895 1.00 40.22 316 LEU A N 1
ATOM 2532 C CA . LEU A 1 316 ? 22.150 10.824 -29.922 1.00 40.22 316 LEU A CA 1
ATOM 2533 C C . LEU A 1 316 ? 22.393 9.421 -29.330 1.00 40.22 316 LEU A C 1
ATOM 2535 O O . LEU A 1 316 ? 21.766 9.048 -28.337 1.00 40.22 316 LEU A O 1
ATOM 2539 N N . TYR A 1 317 ? 23.309 8.668 -29.946 1.00 44.34 317 TYR A N 1
ATOM 2540 C CA . TYR A 1 317 ? 23.638 7.282 -29.598 1.00 44.34 317 TYR A CA 1
ATOM 2541 C C . TYR A 1 317 ? 24.112 7.127 -28.142 1.00 44.34 317 TYR A C 1
ATOM 2543 O O . TYR A 1 317 ? 24.842 7.987 -27.643 1.00 44.34 317 TYR A O 1
ATOM 2551 N N . PRO A 1 318 ? 23.742 6.031 -27.454 1.00 52.41 318 PRO A N 1
ATOM 2552 C CA . PRO A 1 318 ? 24.269 5.745 -26.130 1.00 52.41 318 PRO A CA 1
ATOM 2553 C C . PRO A 1 318 ? 25.762 5.386 -26.164 1.00 52.41 318 PRO A C 1
ATOM 2555 O O . PRO A 1 318 ? 26.205 4.676 -27.063 1.00 52.41 318 PRO A O 1
ATOM 2558 N N . ASN A 1 319 ? 26.514 5.808 -25.142 1.00 45.03 319 ASN A N 1
ATOM 2559 C CA . ASN A 1 319 ? 27.813 5.217 -24.817 1.00 45.03 319 ASN A CA 1
ATOM 2560 C C . ASN A 1 319 ? 27.539 3.864 -24.156 1.00 45.03 319 ASN A C 1
ATOM 2562 O O . ASN A 1 319 ? 27.163 3.794 -22.982 1.00 45.03 319 ASN A O 1
ATOM 2566 N N . VAL A 1 320 ? 27.659 2.799 -24.944 1.00 51.38 320 VAL A N 1
ATOM 2567 C CA . VAL A 1 320 ? 27.566 1.422 -24.460 1.00 51.38 320 VAL A CA 1
ATOM 2568 C C . VAL A 1 320 ? 28.973 0.849 -24.425 1.00 51.38 320 VAL A C 1
ATOM 2570 O O . VAL A 1 320 ? 29.564 0.594 -25.472 1.00 51.38 320 VAL A O 1
ATOM 2573 N N . ASP A 1 321 ? 29.501 0.643 -23.221 1.00 48.56 321 ASP A N 1
ATOM 2574 C CA . ASP A 1 321 ? 30.781 -0.032 -23.037 1.00 48.56 321 ASP A CA 1
ATOM 2575 C C . ASP A 1 321 ? 30.536 -1.543 -22.990 1.00 48.56 321 ASP A C 1
ATOM 2577 O O . ASP A 1 321 ? 30.066 -2.104 -21.996 1.00 48.56 321 ASP A O 1
ATOM 2581 N N . PHE A 1 322 ? 30.843 -2.210 -24.101 1.00 49.50 322 PHE A N 1
ATOM 2582 C CA . PHE A 1 322 ? 30.812 -3.664 -24.206 1.00 49.50 322 PHE A CA 1
ATOM 2583 C C . PHE A 1 322 ? 32.171 -4.247 -23.803 1.00 49.50 322 PHE A C 1
ATOM 2585 O O . PHE A 1 322 ? 33.191 -3.962 -24.431 1.00 49.50 322 PHE A O 1
ATOM 2592 N N . ARG A 1 323 ? 32.207 -5.116 -22.785 1.00 48.66 323 ARG A N 1
ATOM 2593 C CA . ARG A 1 323 ? 33.403 -5.933 -22.501 1.00 48.66 323 ARG A CA 1
ATOM 2594 C C . ARG A 1 323 ? 33.427 -7.184 -23.396 1.00 48.66 323 ARG A C 1
ATOM 2596 O O . ARG A 1 323 ? 32.374 -7.684 -23.801 1.00 48.66 323 ARG A O 1
ATOM 2603 N N . SER A 1 324 ? 34.629 -7.685 -23.702 1.00 36.59 324 SER A N 1
ATOM 2604 C CA . SER A 1 324 ? 34.885 -8.818 -24.613 1.00 36.59 324 SER A CA 1
ATOM 2605 C C . SER A 1 324 ? 33.974 -10.028 -24.348 1.00 36.59 324 SER A C 1
ATOM 2607 O O . SER A 1 324 ? 33.885 -10.472 -23.205 1.00 36.59 324 SER A O 1
ATOM 2609 N N . GLY A 1 325 ? 33.343 -10.590 -25.389 1.00 40.38 325 GLY A N 1
ATOM 2610 C CA . GLY A 1 325 ? 32.469 -11.774 -25.285 1.00 40.38 325 GLY A CA 1
ATOM 2611 C C . GLY A 1 325 ? 30.962 -11.481 -25.195 1.00 40.38 325 GLY A C 1
ATOM 2612 O O . GLY A 1 325 ? 30.190 -12.339 -24.771 1.00 40.38 325 GLY A O 1
ATOM 2613 N N . SER A 1 326 ? 30.528 -10.274 -25.555 1.00 47.97 326 SER A N 1
ATOM 2614 C CA . SER A 1 326 ? 29.116 -9.907 -25.739 1.00 47.97 326 SER A CA 1
ATOM 2615 C C . SER A 1 326 ? 28.698 -10.091 -27.205 1.00 47.97 326 SER A C 1
ATOM 2617 O O . SER A 1 326 ? 29.503 -9.880 -28.112 1.00 47.97 326 SER A O 1
ATOM 2619 N N . THR A 1 327 ? 27.455 -10.520 -27.452 1.00 44.25 327 THR A N 1
ATOM 2620 C CA . THR A 1 327 ? 26.908 -10.701 -28.811 1.00 44.25 327 THR A CA 1
ATOM 2621 C C . THR A 1 327 ? 25.837 -9.652 -29.087 1.00 44.25 327 THR A C 1
ATOM 2623 O O . THR A 1 327 ? 24.874 -9.503 -28.332 1.00 44.25 327 THR A O 1
ATOM 2626 N N . PHE A 1 328 ? 26.005 -8.915 -30.183 1.00 44.62 328 PHE A N 1
ATOM 2627 C CA . PHE A 1 328 ? 25.003 -7.984 -30.691 1.00 44.62 328 PHE A CA 1
ATOM 2628 C C . PHE A 1 328 ? 23.959 -8.776 -31.487 1.00 44.62 328 PHE A C 1
ATOM 2630 O O . PHE A 1 328 ? 24.313 -9.447 -32.457 1.00 44.62 328 PHE A O 1
ATOM 2637 N N . ALA A 1 329 ? 22.687 -8.743 -31.081 1.00 45.75 329 ALA A N 1
ATOM 2638 C CA . ALA A 1 329 ? 21.621 -9.332 -31.886 1.00 45.75 329 ALA A CA 1
ATOM 2639 C C . ALA A 1 329 ? 21.229 -8.328 -32.989 1.00 45.75 329 ALA A C 1
ATOM 2641 O O . ALA A 1 329 ? 20.820 -7.215 -32.653 1.00 45.75 329 ALA A O 1
ATOM 2642 N N . PRO A 1 330 ? 21.358 -8.670 -34.286 1.00 33.38 330 PRO A N 1
ATOM 2643 C CA . PRO A 1 330 ? 20.977 -7.762 -35.361 1.00 33.38 330 PRO A CA 1
ATOM 2644 C C . PRO A 1 330 ? 19.464 -7.506 -35.364 1.00 33.38 330 PRO A C 1
ATOM 2646 O O . PRO A 1 330 ? 18.670 -8.388 -35.019 1.00 33.38 330 PRO A O 1
ATOM 2649 N N . ASP A 1 331 ? 19.083 -6.293 -35.769 1.00 39.75 331 ASP A N 1
ATOM 2650 C CA . ASP A 1 331 ? 17.699 -5.833 -35.894 1.00 39.75 331 ASP A CA 1
ATOM 2651 C C . ASP A 1 331 ? 16.832 -6.837 -36.673 1.00 39.75 331 ASP A C 1
ATOM 2653 O O . ASP A 1 331 ? 17.083 -7.122 -37.845 1.00 39.75 331 ASP A O 1
ATOM 2657 N N . ARG A 1 332 ? 15.755 -7.341 -36.057 1.00 31.38 332 ARG A N 1
ATOM 2658 C CA . ARG A 1 332 ? 14.631 -7.916 -36.812 1.00 31.38 332 ARG A CA 1
ATOM 2659 C C . ARG A 1 332 ? 13.565 -6.840 -36.968 1.00 31.38 332 ARG A C 1
ATOM 2661 O O . ARG A 1 332 ? 12.768 -6.608 -36.061 1.00 31.38 332 ARG A O 1
ATOM 2668 N N . TYR A 1 333 ? 13.591 -6.167 -38.114 1.00 34.91 333 TYR A N 1
ATOM 2669 C CA . TYR A 1 333 ? 12.551 -5.235 -38.537 1.00 34.91 333 TYR A CA 1
ATOM 2670 C C . TYR A 1 333 ? 11.247 -5.975 -38.869 1.00 34.91 333 TYR A C 1
ATOM 2672 O O . TYR A 1 333 ? 11.249 -6.926 -39.649 1.00 34.91 333 TYR A O 1
ATOM 2680 N N . SER A 1 334 ? 10.142 -5.466 -38.326 1.00 30.59 334 SER A N 1
ATOM 2681 C CA . SER A 1 334 ? 8.822 -5.384 -38.968 1.00 30.59 334 SER A CA 1
ATOM 2682 C C . SER A 1 334 ? 8.059 -4.233 -38.327 1.00 30.59 334 SER A C 1
ATOM 2684 O O . SER A 1 334 ? 7.942 -4.257 -37.075 1.00 30.59 334 SER A O 1
#

pLDDT: mean 75.8, std 22.51, range [26.94, 97.62]

Organism: Dreissena polymorpha (NCBI:txid45954)

Foldseek 3Di:
DDPVVVVVPPDDDDDDDDDDDEPPPPPPDDDPPPDQDEDAAEDAAEAEYEACEAENYEYEYYYEAYYHAEYQEYYLYEYEHEYAHEYEHEHQEYENYEYEADYAAEEEHEHCEYYCYEYEYEYQEYEHEHQEYYCYEYEAEHEAYYAAEHQEYYNYEYEYAYEHEYHAEHQEYYNYEYEYEYAAYYHHHHAEYEQYEYEEEYEAYYAHEYAYYYQYEYEAEYEHEDAAHYAAEENYEYEYEYAAYYHAEYHHYYNYEYEEEYAEEYEYEYDHYENYEYEYYYHHEEYEYAYEDDYDEYEYEYEAHYEYEYYDYDDDDHPYDYDPHYDYDDDDDD